Protein AF-A0A9D7KTH5-F1 (afdb_monomer)

Structure (mmCIF, N/CA/C/O backbone):
data_AF-A0A9D7KTH5-F1
#
_entry.id   AF-A0A9D7KTH5-F1
#
loop_
_atom_site.group_PDB
_atom_site.id
_atom_site.type_symbol
_atom_site.label_atom_id
_atom_site.label_alt_id
_atom_site.label_comp_id
_atom_site.label_asym_id
_atom_site.label_entity_id
_atom_site.label_seq_id
_atom_site.pdbx_PDB_ins_code
_atom_site.Cartn_x
_atom_site.Cartn_y
_atom_site.Cartn_z
_atom_site.occupancy
_atom_site.B_iso_or_equiv
_atom_site.auth_seq_id
_atom_site.auth_comp_id
_atom_site.auth_asym_id
_atom_site.auth_atom_id
_atom_site.pdbx_PDB_model_num
ATOM 1 N N . MET A 1 1 ? -12.784 -7.053 -10.291 1.00 45.94 1 MET A N 1
ATOM 2 C CA . MET A 1 1 ? -12.127 -8.347 -10.595 1.00 45.94 1 MET A CA 1
ATOM 3 C C . MET A 1 1 ? -12.099 -8.618 -12.106 1.00 45.94 1 MET A C 1
ATOM 5 O O . MET A 1 1 ? -12.761 -9.526 -12.595 1.00 45.94 1 MET A O 1
ATOM 9 N N . LYS A 1 2 ? -11.327 -7.832 -12.873 1.00 39.25 2 LYS A N 1
ATOM 10 C CA . LYS A 1 2 ? -10.987 -8.169 -14.274 1.00 39.25 2 LYS A CA 1
ATOM 11 C C . LYS A 1 2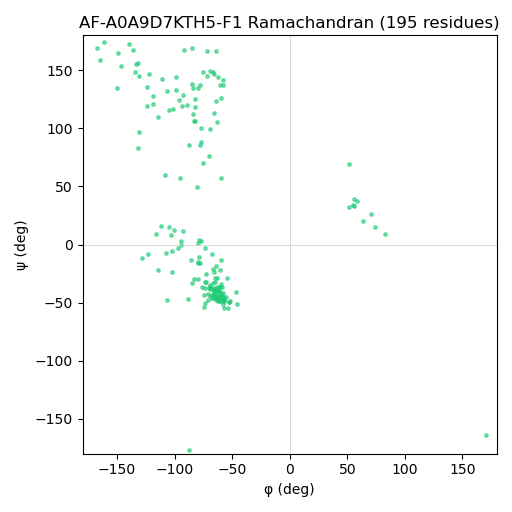 ? -9.879 -9.242 -14.356 1.00 39.25 2 LYS A C 1
ATOM 13 O O . LYS A 1 2 ? -9.726 -9.880 -15.386 1.00 39.25 2 LYS A O 1
ATOM 18 N N . HIS A 1 3 ? -9.173 -9.471 -13.247 1.00 54.66 3 HIS A N 1
ATOM 19 C CA . HIS A 1 3 ? -7.859 -10.123 -13.190 1.00 54.66 3 HIS A CA 1
ATOM 20 C C . HIS A 1 3 ? -7.888 -11.658 -13.186 1.00 54.66 3 HIS A C 1
ATOM 22 O O . HIS A 1 3 ? -6.979 -12.294 -13.700 1.00 54.66 3 HIS A O 1
ATOM 28 N N . ILE A 1 4 ? -8.941 -12.280 -12.647 1.00 53.81 4 ILE A N 1
ATOM 29 C CA . ILE A 1 4 ? -8.949 -13.739 -12.451 1.00 53.81 4 ILE A CA 1
ATOM 30 C C . ILE A 1 4 ? -9.191 -14.487 -13.777 1.00 53.81 4 ILE A C 1
ATOM 32 O O . ILE A 1 4 ? -8.581 -15.523 -14.031 1.00 53.81 4 ILE A O 1
ATOM 36 N N . LYS A 1 5 ? -10.041 -13.947 -14.666 1.00 52.69 5 LYS A N 1
ATOM 37 C CA . LYS A 1 5 ? -10.399 -14.611 -15.934 1.00 52.69 5 LYS A CA 1
ATOM 38 C C . LYS A 1 5 ? -9.241 -14.675 -16.938 1.00 52.69 5 LYS A C 1
ATOM 40 O O . LYS A 1 5 ? -9.123 -15.680 -17.629 1.00 52.69 5 LYS A O 1
ATOM 45 N N . SER A 1 6 ? -8.396 -13.643 -17.008 1.00 55.47 6 SER A N 1
ATOM 46 C CA . SER A 1 6 ? -7.225 -13.605 -17.901 1.00 55.47 6 SER A CA 1
ATOM 47 C C . SER A 1 6 ? -6.092 -14.528 -17.444 1.00 55.47 6 SER A C 1
ATOM 49 O O . SER A 1 6 ? -5.314 -15.002 -18.266 1.00 55.47 6 SER A O 1
ATOM 51 N N . CYS A 1 7 ? -6.011 -14.832 -16.147 1.00 55.50 7 CYS A N 1
ATOM 52 C CA . CYS A 1 7 ? -5.000 -15.741 -15.609 1.00 55.50 7 CYS A CA 1
ATOM 53 C C . CYS A 1 7 ? -5.290 -17.215 -15.956 1.00 55.50 7 CYS A C 1
ATOM 55 O O . CYS A 1 7 ? -4.362 -17.980 -16.222 1.00 55.50 7 CYS A O 1
ATOM 57 N N . PHE A 1 8 ? -6.567 -17.612 -16.054 1.00 55.75 8 PHE A N 1
ATOM 58 C CA . PHE A 1 8 ? -6.944 -18.986 -16.420 1.00 55.75 8 PHE A CA 1
ATOM 59 C C . PHE A 1 8 ? -6.505 -19.398 -17.820 1.00 55.75 8 PHE A C 1
ATOM 61 O O . PHE A 1 8 ? -6.100 -20.542 -18.016 1.00 55.75 8 PHE A O 1
ATOM 68 N N . SER A 1 9 ? -6.540 -18.480 -18.789 1.00 54.81 9 SER A N 1
ATOM 69 C CA . SER A 1 9 ? -6.154 -18.785 -20.171 1.00 54.81 9 SER A CA 1
ATOM 70 C C . SER A 1 9 ? -4.659 -19.081 -20.347 1.00 54.81 9 SER A C 1
ATOM 72 O O . SER A 1 9 ? -4.263 -19.500 -21.427 1.00 54.81 9 SER A O 1
ATOM 74 N N . MET A 1 10 ? -3.833 -18.884 -19.311 1.00 56.25 10 MET A N 1
ATOM 75 C CA . MET A 1 10 ? -2.385 -19.144 -19.340 1.00 56.25 10 MET A CA 1
ATOM 76 C C . MET A 1 10 ? -1.932 -20.253 -18.382 1.00 56.25 10 MET A C 1
ATOM 78 O O . MET A 1 10 ? -0.736 -20.437 -18.185 1.00 56.25 10 MET A O 1
ATOM 82 N N . GLY A 1 11 ? -2.860 -20.991 -17.762 1.00 54.53 11 GLY A N 1
ATOM 83 C CA . GLY A 1 11 ? -2.503 -22.059 -16.818 1.00 54.53 11 GLY A CA 1
ATOM 84 C C . GLY A 1 11 ? -1.999 -21.557 -15.459 1.00 54.53 11 GLY A C 1
ATOM 85 O O . GLY A 1 11 ? -1.434 -22.328 -14.685 1.00 54.53 11 GLY A O 1
ATOM 86 N N . LEU A 1 12 ? -2.218 -20.277 -15.135 1.00 57.91 12 LEU A N 1
ATOM 87 C CA . LEU A 1 12 ? -1.978 -19.750 -13.795 1.00 57.91 12 LEU A CA 1
ATOM 88 C C . LEU A 1 12 ? -3.132 -20.198 -12.889 1.00 57.91 12 LEU A C 1
ATOM 90 O O . LEU A 1 12 ? -4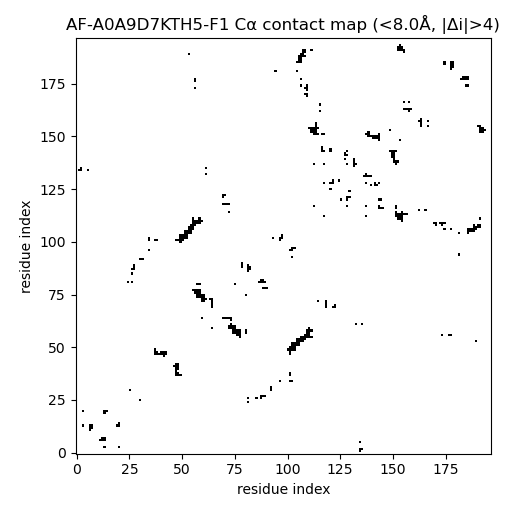.226 -19.632 -12.920 1.00 57.91 12 LEU A O 1
ATOM 94 N N . GLU A 1 13 ? -2.901 -21.244 -12.095 1.00 55.47 13 GLU A N 1
ATOM 95 C CA . GLU A 1 13 ? -3.876 -21.776 -11.136 1.00 55.47 13 GLU A CA 1
ATOM 96 C C . GLU A 1 13 ? -4.103 -20.816 -9.954 1.00 55.47 13 GLU A C 1
ATOM 98 O O . GLU A 1 13 ? -3.644 -21.049 -8.836 1.00 55.47 13 GLU A O 1
ATOM 103 N N . LEU A 1 14 ? -4.859 -19.741 -10.180 1.00 52.25 14 LEU A N 1
ATOM 104 C CA . LEU A 1 14 ? -5.352 -18.872 -9.105 1.00 52.25 14 LEU A CA 1
ATOM 105 C C . LEU A 1 14 ? -6.350 -19.596 -8.178 1.00 52.25 14 LEU A C 1
ATOM 107 O O . LEU A 1 14 ? -6.493 -19.226 -7.018 1.00 52.25 14 LEU A O 1
ATOM 111 N N . ILE A 1 15 ? -7.022 -20.653 -8.660 1.00 47.06 15 ILE A N 1
ATOM 112 C CA . ILE A 1 15 ? -8.047 -21.400 -7.895 1.00 47.06 15 ILE A CA 1
ATOM 113 C C . ILE A 1 15 ? -7.456 -22.106 -6.673 1.00 47.06 15 ILE A C 1
ATOM 115 O O . ILE A 1 15 ? -8.139 -22.247 -5.662 1.00 47.06 15 ILE A O 1
ATOM 119 N N . ASN A 1 16 ? -6.181 -22.497 -6.721 1.00 52.16 16 ASN A N 1
ATOM 120 C CA . ASN A 1 16 ? -5.545 -23.205 -5.610 1.00 52.16 16 ASN A CA 1
ATOM 121 C C . ASN A 1 16 ? -5.094 -22.268 -4.472 1.00 52.16 16 ASN A C 1
ATOM 123 O O . ASN A 1 16 ? -4.541 -22.738 -3.477 1.00 52.16 16 ASN A O 1
ATOM 127 N N . ARG A 1 17 ? -5.333 -20.952 -4.583 1.00 61.22 17 ARG A N 1
ATOM 128 C CA . ARG A 1 17 ? -4.988 -19.952 -3.564 1.00 61.22 17 ARG A CA 1
ATOM 129 C C . ARG A 1 17 ? -6.173 -19.038 -3.284 1.00 61.22 17 ARG A C 1
ATOM 131 O O . ARG A 1 17 ? -6.269 -17.930 -3.794 1.00 61.22 17 ARG A O 1
ATOM 138 N N . PHE A 1 18 ? -7.068 -19.516 -2.423 1.00 65.12 18 PHE A N 1
ATOM 139 C CA . PHE A 1 18 ? -8.274 -18.800 -1.996 1.00 65.12 18 PHE A CA 1
ATOM 140 C C . PHE A 1 18 ? -8.011 -17.332 -1.614 1.00 65.12 18 PHE A C 1
ATOM 142 O O . PHE A 1 18 ? -8.768 -16.452 -2.012 1.00 65.12 18 PHE A O 1
ATOM 149 N N . TYR A 1 19 ? -6.912 -17.048 -0.910 1.00 64.50 19 TYR A N 1
ATOM 150 C CA . TYR A 1 19 ? -6.564 -15.688 -0.488 1.00 64.50 19 TYR A CA 1
ATOM 151 C C . TYR A 1 19 ? -6.282 -14.735 -1.655 1.00 64.50 19 TYR A C 1
ATOM 153 O O . TYR A 1 19 ? -6.762 -13.607 -1.626 1.00 64.50 19 TYR A O 1
ATOM 161 N N . ASP A 1 20 ? -5.622 -15.200 -2.716 1.00 67.25 20 ASP A N 1
ATOM 162 C CA . ASP A 1 20 ? -5.311 -14.377 -3.896 1.00 67.25 20 ASP A CA 1
ATOM 163 C C . ASP A 1 20 ? -6.595 -13.976 -4.652 1.00 67.25 20 ASP A C 1
ATOM 165 O O . ASP A 1 20 ? -6.627 -12.985 -5.376 1.00 67.25 20 ASP A O 1
ATOM 169 N N . THR A 1 21 ? -7.694 -14.720 -4.462 1.00 67.12 21 THR A N 1
ATOM 170 C CA . THR A 1 21 ? -9.011 -14.370 -5.027 1.00 67.12 21 THR A CA 1
ATOM 171 C C . THR A 1 21 ? -9.755 -13.296 -4.230 1.00 67.12 21 THR A C 1
ATOM 173 O O . THR A 1 21 ? -10.714 -12.712 -4.740 1.00 67.12 21 THR A O 1
ATOM 176 N N . LEU A 1 22 ? -9.317 -13.034 -2.996 1.00 71.38 22 LEU A N 1
ATOM 177 C CA . LEU A 1 22 ? -9.895 -12.046 -2.086 1.00 71.38 22 LEU A CA 1
ATOM 178 C C . LEU A 1 22 ? -9.006 -10.809 -1.908 1.00 71.38 22 LEU A C 1
ATOM 180 O O . LEU A 1 22 ? -9.453 -9.839 -1.293 1.00 71.38 22 LEU A O 1
ATOM 184 N N . ASP A 1 23 ? -7.783 -10.831 -2.447 1.00 76.44 23 ASP A N 1
ATOM 185 C CA . ASP A 1 23 ? -6.822 -9.738 -2.323 1.00 76.44 23 ASP A CA 1
ATOM 186 C C . ASP A 1 23 ? -7.354 -8.462 -2.992 1.00 76.44 23 ASP A C 1
ATOM 188 O O . ASP A 1 23 ? -7.480 -8.353 -4.217 1.00 76.44 23 ASP A O 1
ATOM 192 N N . SER A 1 24 ? -7.774 -7.516 -2.156 1.00 82.88 24 SER A N 1
ATOM 193 C CA . SER A 1 24 ? -8.381 -6.254 -2.560 1.00 82.88 24 SER A CA 1
ATOM 194 C C . SER A 1 24 ? -8.386 -5.265 -1.396 1.00 82.88 24 SER A C 1
ATOM 196 O O . SER A 1 24 ? -8.312 -5.655 -0.232 1.00 82.88 24 SER A O 1
ATOM 198 N N . LEU A 1 25 ? -8.499 -3.973 -1.716 1.00 89.75 25 LEU A N 1
ATOM 199 C CA . LEU A 1 25 ? -8.781 -2.948 -0.711 1.00 89.75 25 LEU A CA 1
ATOM 200 C C . LEU A 1 25 ? -10.190 -3.138 -0.147 1.00 89.75 25 LEU A C 1
ATOM 202 O O . LEU A 1 25 ? -11.106 -3.524 -0.878 1.00 89.75 25 LEU A O 1
ATOM 206 N N . GLU A 1 26 ? -10.379 -2.791 1.117 1.00 92.31 26 GLU A N 1
ATOM 207 C CA . GLU A 1 26 ? -11.698 -2.697 1.722 1.00 92.31 26 GLU A CA 1
ATOM 208 C C . GLU A 1 26 ? -12.552 -1.631 1.025 1.00 92.31 26 GLU A C 1
ATOM 210 O O . GLU A 1 26 ? -12.060 -0.582 0.598 1.00 92.31 26 GLU A O 1
ATOM 215 N N . LYS A 1 27 ? -13.854 -1.897 0.912 1.00 94.56 27 LYS A N 1
ATOM 216 C CA . LYS A 1 27 ? -14.836 -0.906 0.468 1.00 94.56 27 LYS A CA 1
ATOM 217 C C . LYS A 1 27 ? -15.421 -0.170 1.658 1.00 94.56 27 LYS A C 1
ATOM 219 O O . LYS A 1 27 ? -15.342 -0.629 2.801 1.00 94.56 27 LYS A O 1
ATOM 224 N N . LYS A 1 28 ? -16.130 0.921 1.374 1.00 96.06 28 LYS A N 1
ATOM 225 C CA . LYS A 1 28 ? -16.904 1.680 2.359 1.00 96.06 28 LYS A CA 1
ATOM 226 C C . LYS A 1 28 ? -17.741 0.775 3.272 1.00 96.06 28 LYS A C 1
ATOM 228 O O . LYS A 1 28 ? -17.637 0.866 4.492 1.00 96.06 28 LYS A O 1
ATOM 233 N N . VAL A 1 29 ? -18.521 -0.132 2.680 1.00 96.62 29 VAL A N 1
ATOM 234 C CA . VAL A 1 29 ? -19.419 -1.031 3.423 1.00 96.62 29 VAL A CA 1
ATOM 235 C C . VAL A 1 29 ? -18.670 -2.012 4.330 1.00 96.62 29 VAL A C 1
ATOM 237 O O . VAL A 1 29 ? -19.181 -2.374 5.389 1.00 96.62 29 VAL A O 1
ATOM 240 N N . ASP A 1 30 ? -17.468 -2.442 3.945 1.00 95.25 30 ASP A N 1
ATOM 241 C CA . ASP A 1 30 ? -16.665 -3.369 4.744 1.00 95.25 30 ASP A CA 1
ATOM 242 C C . ASP A 1 30 ? -16.168 -2.666 6.013 1.00 95.25 30 ASP A C 1
ATOM 244 O O . ASP A 1 30 ? -16.304 -3.196 7.119 1.00 95.25 30 ASP A O 1
ATOM 248 N N . LEU A 1 31 ? -15.678 -1.431 5.859 1.00 96.38 31 LEU A N 1
ATOM 249 C CA . LEU A 1 31 ? -15.206 -0.607 6.968 1.00 96.38 31 LEU A CA 1
ATOM 250 C C . LEU A 1 31 ? -16.351 -0.200 7.912 1.00 96.38 31 LEU A C 1
ATOM 252 O O . LEU A 1 31 ? -16.213 -0.318 9.129 1.00 96.38 31 LEU A O 1
ATOM 256 N N . GLU A 1 32 ? -17.503 0.213 7.372 1.00 97.56 32 GLU A N 1
ATOM 257 C CA . GLU A 1 32 ? -18.702 0.537 8.163 1.00 97.56 32 GLU A CA 1
ATOM 258 C C . GLU A 1 32 ? -19.181 -0.663 8.988 1.00 97.56 32 GLU A C 1
ATOM 260 O O . GLU A 1 32 ? -19.457 -0.529 10.183 1.00 97.56 32 GLU A O 1
ATOM 265 N N . ARG A 1 33 ? -19.225 -1.856 8.382 1.00 97.69 33 ARG A N 1
ATOM 266 C CA . ARG A 1 33 ? -19.627 -3.091 9.070 1.00 97.69 33 ARG A CA 1
ATOM 267 C C . ARG A 1 33 ? -18.647 -3.491 10.161 1.00 97.69 33 ARG A C 1
ATOM 269 O O . ARG A 1 33 ? -19.084 -3.903 11.234 1.00 97.69 33 ARG A O 1
ATOM 276 N N . LEU A 1 34 ? -17.341 -3.363 9.922 1.00 96.94 34 LEU A N 1
ATOM 277 C CA . LEU A 1 34 ? -16.342 -3.618 10.960 1.00 96.94 34 LEU A CA 1
ATOM 278 C C . LEU A 1 34 ? -16.566 -2.692 12.163 1.00 96.94 34 LEU A C 1
ATOM 280 O O . LEU A 1 34 ? -16.633 -3.162 13.298 1.00 96.94 34 LEU A O 1
ATOM 284 N N . VAL A 1 35 ? -16.742 -1.391 11.916 1.00 97.06 35 VAL A N 1
ATOM 285 C CA . VAL A 1 35 ? -17.016 -0.400 12.967 1.00 97.06 35 VAL A CA 1
ATOM 286 C C . VAL A 1 35 ? -18.305 -0.738 13.725 1.00 97.06 35 VAL A C 1
ATOM 288 O O . VAL A 1 35 ? -18.311 -0.734 14.956 1.00 97.06 35 VAL A O 1
ATOM 291 N N . GLU A 1 36 ? -19.381 -1.095 13.022 1.00 97.50 36 GLU A N 1
ATOM 292 C CA . GLU A 1 36 ? -20.658 -1.499 13.621 1.00 97.50 36 GLU A CA 1
ATOM 293 C C . GLU A 1 36 ? -20.513 -2.737 14.520 1.00 97.50 36 GLU A C 1
ATOM 295 O O . GLU A 1 36 ? -21.017 -2.754 15.649 1.00 97.50 36 GLU A O 1
ATOM 300 N N . VAL A 1 37 ? -19.798 -3.764 14.051 1.00 97.50 37 VAL A N 1
ATOM 301 C CA . VAL A 1 37 ? -19.520 -4.978 14.829 1.00 97.50 37 VAL A CA 1
ATOM 302 C C . VAL A 1 37 ? -18.757 -4.634 16.105 1.00 97.50 37 VAL A C 1
ATOM 304 O O . VAL A 1 37 ? -19.143 -5.096 17.179 1.00 97.50 37 VAL A O 1
ATOM 307 N N . LEU A 1 38 ? -17.723 -3.794 16.028 1.00 97.06 38 LEU A N 1
ATOM 308 C CA . LEU A 1 38 ? -16.952 -3.391 17.207 1.00 97.06 38 LEU A CA 1
ATOM 309 C C . LEU A 1 38 ? -17.829 -2.618 18.204 1.00 97.06 38 LEU A C 1
ATOM 311 O O . LEU A 1 38 ? -17.840 -2.943 19.390 1.00 97.06 38 LEU A O 1
ATOM 315 N N . ILE A 1 39 ? -18.640 -1.665 17.733 1.00 96.19 39 ILE A N 1
ATOM 316 C CA . ILE A 1 39 ? -19.557 -0.887 18.585 1.00 96.19 39 ILE A CA 1
ATOM 317 C C . ILE A 1 39 ? -20.581 -1.781 19.298 1.00 96.19 39 ILE A C 1
ATOM 319 O O . ILE A 1 39 ? -20.946 -1.494 20.441 1.00 96.19 39 ILE A O 1
ATOM 323 N N . ARG A 1 40 ? -21.064 -2.844 18.643 1.00 96.94 40 ARG A N 1
ATOM 324 C CA . ARG A 1 40 ? -22.037 -3.786 19.221 1.00 96.94 40 ARG A CA 1
ATOM 325 C C . ARG A 1 40 ? -21.428 -4.692 20.288 1.00 96.94 40 ARG A C 1
ATOM 327 O O . ARG A 1 40 ? -22.118 -5.050 21.237 1.00 96.94 40 ARG A O 1
ATOM 334 N N . ASN A 1 41 ? -20.152 -5.039 20.159 1.00 95.69 41 ASN A N 1
ATOM 335 C CA . ASN A 1 41 ? -19.482 -6.012 21.021 1.00 95.69 41 ASN A CA 1
ATOM 336 C C . ASN A 1 41 ? -18.728 -5.336 22.172 1.00 95.69 41 ASN A C 1
ATOM 338 O O . ASN A 1 41 ? -17.520 -5.506 22.334 1.00 95.69 41 ASN A O 1
ATOM 342 N N . LYS A 1 42 ? -19.450 -4.551 22.975 1.00 95.00 42 LYS A N 1
ATOM 343 C CA . LYS A 1 42 ? -18.877 -3.875 24.144 1.00 95.00 42 LYS A CA 1
ATOM 344 C C . LYS A 1 42 ? -18.505 -4.875 25.236 1.00 95.00 42 LYS A C 1
ATOM 346 O O . LYS A 1 42 ? -19.173 -5.889 25.420 1.00 95.00 42 LYS A O 1
ATOM 351 N N . SER A 1 43 ? -17.476 -4.546 26.011 1.00 93.81 43 SER A N 1
ATOM 352 C CA . SER A 1 43 ? -17.160 -5.266 27.244 1.00 93.81 43 SER A CA 1
ATOM 353 C C . SER A 1 43 ? -18.292 -5.120 28.271 1.00 93.81 43 SER A C 1
ATOM 355 O O . SER A 1 43 ? -19.123 -4.212 28.182 1.00 93.81 43 SER A O 1
ATOM 357 N N . ASN A 1 44 ? -18.274 -5.937 29.329 1.00 94.44 44 ASN A N 1
ATOM 358 C CA . ASN A 1 44 ? -19.207 -5.803 30.461 1.00 94.44 44 ASN A CA 1
ATOM 359 C C . ASN A 1 44 ? -19.113 -4.438 31.176 1.00 94.44 44 ASN A C 1
ATOM 361 O O . ASN A 1 44 ? -19.985 -4.101 31.971 1.00 94.44 44 ASN A O 1
ATOM 365 N N . ARG A 1 45 ? -18.059 -3.653 30.910 1.00 93.69 45 ARG A N 1
ATOM 366 C CA . ARG A 1 45 ? -17.868 -2.286 31.419 1.00 93.69 45 ARG A CA 1
ATOM 367 C C . ARG A 1 45 ? 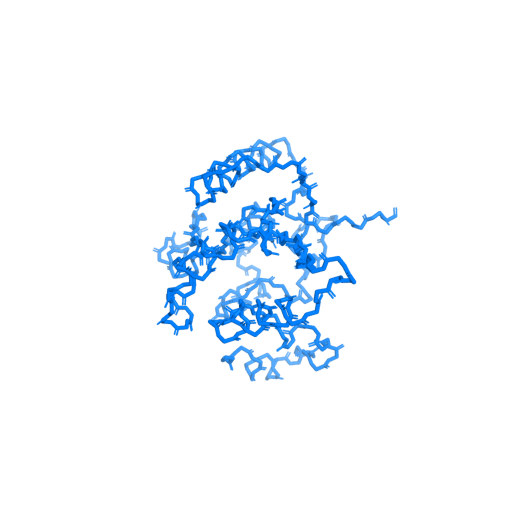-18.358 -1.208 30.442 1.00 93.69 45 ARG A C 1
ATOM 369 O O . ARG A 1 45 ? -18.206 -0.026 30.720 1.00 93.69 45 ARG A O 1
ATOM 376 N N . GLY A 1 46 ? -18.933 -1.603 29.304 1.00 92.88 46 GLY A N 1
ATOM 377 C CA . GLY A 1 46 ? -19.428 -0.699 28.264 1.00 92.88 46 GLY A CA 1
ATOM 378 C C . GLY A 1 46 ? -18.356 -0.191 27.292 1.00 92.88 46 GLY A C 1
ATOM 379 O O . GLY A 1 46 ? -18.646 0.696 26.490 1.00 92.88 46 GLY A O 1
ATOM 380 N N . GLU A 1 47 ? -17.139 -0.736 27.338 1.00 94.06 47 GLU A N 1
ATOM 381 C CA . GLU A 1 47 ? -16.015 -0.296 26.502 1.00 94.06 47 GLU A CA 1
ATOM 382 C C . GLU A 1 47 ? -16.057 -0.967 25.125 1.00 94.06 47 GLU A C 1
ATOM 384 O O . GLU A 1 47 ? -16.263 -2.176 25.026 1.00 94.06 47 GLU A O 1
ATOM 389 N N . VAL A 1 48 ? -15.841 -0.192 24.061 1.00 96.19 48 VAL A N 1
ATOM 390 C CA . VAL A 1 48 ? -15.750 -0.707 22.686 1.00 96.19 48 VAL A CA 1
ATOM 391 C C . VAL A 1 48 ? -14.349 -1.296 22.452 1.00 96.19 48 VAL A C 1
ATOM 393 O O . VAL A 1 48 ? -13.367 -0.648 22.828 1.00 96.19 48 VAL A O 1
ATOM 396 N N . PRO A 1 49 ? -14.213 -2.489 21.839 1.00 95.31 49 PRO A N 1
ATOM 397 C CA . PRO A 1 49 ? -12.910 -3.039 21.486 1.00 95.31 49 PRO A CA 1
ATOM 398 C C . PRO A 1 49 ? -12.166 -2.127 20.506 1.00 95.31 49 PRO A C 1
ATOM 400 O O . PRO A 1 49 ? -12.745 -1.646 19.533 1.00 95.31 49 PRO A O 1
ATOM 403 N N . ILE A 1 50 ? -10.868 -1.931 20.745 1.00 96.12 50 ILE A N 1
ATOM 404 C CA . ILE A 1 50 ? -9.996 -1.161 19.852 1.00 96.12 50 ILE A CA 1
ATOM 405 C C . ILE A 1 50 ? -9.312 -2.124 18.887 1.00 96.12 50 ILE A C 1
ATOM 407 O O . ILE A 1 50 ? -8.543 -2.990 19.310 1.00 96.12 50 ILE A O 1
ATOM 411 N N . PHE A 1 51 ? -9.544 -1.951 17.593 1.00 96.50 51 PHE A N 1
ATOM 412 C CA . PHE A 1 51 ? -8.943 -2.776 16.555 1.00 96.50 51 PHE A CA 1
ATOM 413 C C . PHE A 1 51 ? -7.693 -2.097 15.987 1.00 96.50 51 PHE A C 1
ATOM 415 O O . PHE A 1 51 ? -7.742 -0.953 15.537 1.00 96.50 51 PHE A O 1
ATOM 422 N N . THR A 1 52 ? -6.552 -2.789 16.021 1.00 96.06 52 THR A N 1
ATOM 423 C CA . THR A 1 52 ? -5.300 -2.262 15.458 1.00 96.06 52 THR A CA 1
ATOM 424 C C . THR A 1 52 ? -5.188 -2.643 13.987 1.00 96.06 52 THR A C 1
ATOM 426 O O . THR A 1 52 ? -5.165 -3.826 13.661 1.00 96.06 52 THR A O 1
ATOM 429 N N . CYS A 1 53 ? -5.095 -1.647 13.109 1.00 95.06 53 CYS A N 1
ATOM 430 C CA . CYS A 1 53 ? -5.023 -1.843 11.663 1.00 95.06 53 CYS A CA 1
ATOM 431 C C . CYS A 1 53 ? -3.589 -1.600 11.185 1.00 95.06 53 CYS A C 1
ATOM 433 O O . CYS A 1 53 ? -3.085 -0.487 11.304 1.00 95.06 53 CYS A O 1
ATOM 435 N N . ASN A 1 54 ? -2.922 -2.626 10.658 1.00 95.06 54 ASN A N 1
ATOM 436 C CA . ASN A 1 54 ? -1.590 -2.496 10.066 1.00 95.06 54 ASN A CA 1
ATOM 437 C C . ASN A 1 54 ? -1.735 -2.000 8.624 1.00 95.06 54 ASN A C 1
ATOM 439 O O . ASN A 1 54 ? -2.164 -2.745 7.749 1.00 95.06 54 ASN A O 1
ATOM 443 N N . MET A 1 55 ? -1.404 -0.732 8.394 1.00 95.25 55 MET A N 1
ATOM 444 C CA . MET A 1 55 ? -1.754 -0.021 7.170 1.00 95.25 55 MET A CA 1
ATOM 445 C C . MET A 1 55 ? -0.596 0.028 6.174 1.00 95.25 55 MET A C 1
ATOM 447 O O . MET A 1 55 ? 0.527 0.406 6.529 1.00 95.25 55 MET A O 1
ATOM 451 N N . VAL A 1 56 ? -0.904 -0.277 4.915 1.00 95.06 56 VAL A N 1
ATOM 452 C CA . VAL A 1 56 ? -0.043 -0.012 3.756 1.00 95.06 56 VAL A CA 1
ATOM 453 C C . VAL A 1 56 ? -0.440 1.345 3.171 1.00 95.06 56 VAL A C 1
ATOM 455 O O . VAL A 1 56 ? -1.625 1.603 2.969 1.00 95.06 56 VAL A O 1
ATOM 458 N N . MET A 1 57 ? 0.520 2.246 2.954 1.00 96.56 57 MET A N 1
ATOM 459 C CA . MET A 1 57 ? 0.222 3.639 2.575 1.00 96.56 57 MET A CA 1
ATOM 460 C C . MET A 1 57 ? -0.136 3.831 1.103 1.00 96.56 57 MET A C 1
ATOM 462 O O . MET A 1 57 ? -0.646 4.891 0.741 1.00 96.56 57 MET A O 1
ATOM 466 N N . GLY A 1 58 ? 0.066 2.817 0.267 1.00 94.06 58 GLY A N 1
ATOM 467 C CA . GLY A 1 58 ? -0.460 2.786 -1.084 1.00 94.06 58 GLY A CA 1
ATOM 468 C C . GLY A 1 58 ? 0.085 1.644 -1.928 1.00 94.06 58 GLY A C 1
ATOM 469 O O . GLY A 1 58 ? 0.624 0.659 -1.427 1.00 94.06 58 GLY A O 1
ATOM 470 N N . ASN A 1 59 ? -0.106 1.783 -3.233 1.00 93.50 59 ASN A N 1
ATOM 471 C CA . ASN A 1 59 ? 0.186 0.768 -4.235 1.00 93.50 59 ASN A CA 1
ATOM 472 C C . ASN A 1 59 ? 0.891 1.388 -5.452 1.00 93.50 59 ASN A C 1
ATOM 474 O O . ASN A 1 59 ? 0.903 2.614 -5.605 1.00 93.50 59 ASN A O 1
ATOM 478 N N . PRO A 1 60 ? 1.458 0.567 -6.355 1.00 95.94 60 PRO A N 1
ATOM 479 C CA . PRO A 1 60 ? 1.990 1.059 -7.618 1.00 95.94 60 PRO A CA 1
ATOM 480 C C . PRO A 1 60 ? 0.924 1.782 -8.446 1.00 95.94 60 PRO A C 1
ATOM 482 O O . PRO A 1 60 ? -0.207 1.314 -8.596 1.00 95.94 60 PRO A O 1
ATOM 485 N N . ASN A 1 61 ? 1.302 2.907 -9.044 1.00 97.00 61 ASN A N 1
ATOM 486 C CA . ASN A 1 61 ? 0.514 3.554 -10.079 1.00 97.00 61 ASN A CA 1
ATOM 487 C C . ASN A 1 61 ? 0.893 2.969 -11.446 1.00 97.00 61 ASN A C 1
ATOM 489 O O . ASN A 1 61 ? 1.760 3.506 -12.134 1.00 97.00 61 ASN A O 1
ATOM 493 N N . TYR A 1 62 ? 0.254 1.855 -11.813 1.00 95.75 62 TYR A N 1
ATOM 494 C CA . TYR A 1 62 ? 0.541 1.116 -13.048 1.00 95.75 62 TYR A CA 1
ATOM 495 C C . TYR A 1 62 ? 0.516 2.017 -14.291 1.00 95.75 62 TYR A C 1
ATOM 497 O O . TYR A 1 62 ? 1.486 2.043 -15.036 1.00 95.75 62 TYR A O 1
ATOM 505 N N . GLU A 1 63 ? -0.521 2.839 -14.464 1.00 96.62 63 GLU A N 1
ATOM 506 C CA . GLU A 1 63 ? -0.644 3.735 -15.625 1.00 96.62 63 GLU A CA 1
ATOM 507 C C . GLU A 1 63 ? 0.538 4.710 -15.729 1.00 96.62 63 GLU A C 1
ATOM 509 O O . GLU A 1 63 ? 1.111 4.902 -16.798 1.00 96.62 63 GLU A O 1
ATOM 514 N N . ALA A 1 64 ? 0.949 5.316 -14.611 1.00 97.94 64 ALA A N 1
ATOM 515 C CA . ALA A 1 64 ? 2.071 6.253 -14.601 1.00 97.94 64 ALA A CA 1
ATOM 516 C C . ALA A 1 64 ? 3.417 5.558 -14.867 1.00 97.94 64 ALA A C 1
ATOM 518 O O . ALA A 1 64 ? 4.266 6.109 -15.567 1.00 97.94 64 ALA A O 1
ATOM 519 N N . ILE A 1 65 ? 3.601 4.343 -14.344 1.00 98.38 65 ILE A N 1
ATOM 520 C CA . ILE A 1 65 ? 4.798 3.530 -14.593 1.00 98.38 65 ILE A CA 1
ATOM 521 C C . ILE A 1 65 ? 4.886 3.138 -16.074 1.00 98.38 65 ILE A C 1
ATOM 523 O O . ILE A 1 65 ? 5.955 3.254 -16.675 1.00 98.38 65 ILE A O 1
ATOM 527 N N . GLU A 1 66 ? 3.771 2.713 -16.670 1.00 97.50 66 GLU A N 1
ATOM 528 C CA . GLU A 1 66 ? 3.692 2.350 -18.088 1.00 97.50 66 GLU A CA 1
ATOM 529 C C . GLU A 1 66 ? 3.955 3.560 -18.990 1.00 97.50 66 GLU A C 1
ATOM 531 O O . GLU A 1 66 ? 4.824 3.499 -19.858 1.00 97.50 66 GLU A O 1
ATOM 536 N N . ASN A 1 67 ? 3.304 4.697 -18.719 1.00 98.19 67 ASN A N 1
ATOM 537 C CA . ASN A 1 67 ? 3.502 5.952 -19.456 1.00 98.19 67 ASN A CA 1
ATOM 538 C C . ASN A 1 67 ? 4.940 6.484 -19.368 1.00 98.19 67 ASN A C 1
ATOM 540 O O . ASN A 1 67 ? 5.374 7.267 -20.214 1.00 98.19 67 ASN A O 1
ATOM 544 N N . ASN A 1 68 ? 5.692 6.073 -18.346 1.00 98.00 68 ASN A N 1
ATOM 545 C CA . ASN A 1 68 ? 7.105 6.397 -18.199 1.00 98.00 68 ASN A CA 1
ATOM 546 C C . ASN A 1 68 ? 8.045 5.331 -18.791 1.00 98.00 68 ASN A C 1
ATOM 548 O O . ASN A 1 68 ? 9.250 5.382 -18.553 1.00 98.00 68 ASN A O 1
ATOM 552 N N . ASN A 1 69 ? 7.528 4.371 -19.560 1.00 97.62 69 ASN A N 1
ATOM 553 C CA . ASN A 1 69 ? 8.295 3.263 -20.132 1.00 97.62 69 ASN A CA 1
ATOM 554 C C . ASN A 1 69 ? 9.064 2.456 -19.072 1.00 97.62 69 ASN A C 1
ATOM 556 O O . ASN A 1 69 ? 10.143 1.934 -19.347 1.00 97.62 69 ASN A O 1
ATOM 560 N N . PHE A 1 70 ? 8.503 2.324 -17.864 1.00 97.50 70 PHE A N 1
ATOM 561 C CA . PHE A 1 70 ? 9.068 1.531 -16.763 1.00 97.50 70 PHE A CA 1
ATOM 562 C C . PHE A 1 70 ? 10.424 2.022 -16.238 1.00 97.50 70 PHE A C 1
ATOM 564 O O . PHE A 1 70 ? 11.142 1.274 -15.576 1.00 97.50 70 PHE A O 1
ATOM 571 N N . GLU A 1 71 ? 10.772 3.281 -16.501 1.00 97.31 71 GLU A N 1
ATOM 572 C CA . GLU A 1 71 ? 12.035 3.871 -16.052 1.00 97.31 71 GLU A CA 1
ATOM 573 C C . GLU A 1 71 ? 11.999 4.310 -14.584 1.00 97.31 71 GLU A C 1
ATOM 575 O O . GLU A 1 71 ? 13.024 4.287 -13.900 1.00 97.31 71 GLU A O 1
ATOM 580 N N . LYS A 1 72 ? 10.825 4.698 -14.076 1.00 97.00 72 LYS A N 1
ATOM 581 C CA . LYS A 1 72 ? 10.637 5.139 -12.690 1.00 97.00 72 LYS A CA 1
ATOM 582 C C . LYS A 1 72 ? 9.409 4.505 -12.061 1.00 97.00 72 LYS A C 1
ATOM 584 O O . LYS A 1 72 ? 8.406 4.242 -12.721 1.00 97.00 72 LYS A O 1
ATOM 589 N N . PHE A 1 73 ? 9.501 4.292 -10.753 1.00 97.62 73 PHE A N 1
ATOM 590 C CA . PHE A 1 73 ? 8.367 3.889 -9.939 1.00 97.62 73 PHE A CA 1
ATOM 591 C C . PHE A 1 73 ? 7.471 5.096 -9.651 1.00 97.62 73 PHE A C 1
ATOM 593 O O . PHE A 1 73 ? 7.966 6.168 -9.301 1.00 97.62 73 PHE A O 1
ATOM 600 N N . PHE A 1 74 ? 6.159 4.899 -9.746 1.00 97.81 74 PHE A N 1
ATOM 601 C CA . PHE A 1 74 ? 5.163 5.889 -9.353 1.00 97.81 74 PHE A CA 1
ATOM 602 C C . PHE A 1 74 ? 4.222 5.275 -8.328 1.00 97.81 74 PHE A C 1
ATOM 604 O O . PHE A 1 74 ? 3.752 4.151 -8.492 1.00 97.81 74 PHE A O 1
ATOM 611 N N . HIS A 1 75 ? 3.940 6.042 -7.285 1.00 95.94 75 HIS A N 1
ATOM 612 C CA . HIS A 1 75 ? 3.099 5.646 -6.168 1.00 95.94 75 HIS A CA 1
ATOM 613 C C . HIS A 1 75 ? 1.677 6.200 -6.326 1.00 95.94 75 HIS A C 1
ATOM 615 O O . HIS A 1 75 ? 1.492 7.330 -6.784 1.00 95.94 75 HIS A O 1
ATOM 621 N N . ARG A 1 76 ? 0.675 5.426 -5.904 1.00 96.81 76 ARG A N 1
ATOM 622 C CA . ARG A 1 76 ? -0.696 5.885 -5.661 1.00 96.81 76 ARG A CA 1
ATOM 623 C C . ARG A 1 76 ? -1.022 5.655 -4.192 1.00 96.81 76 ARG A C 1
ATOM 625 O O . ARG A 1 76 ? -0.989 4.515 -3.732 1.00 96.81 76 ARG A O 1
ATOM 632 N N . ASN A 1 77 ? -1.361 6.722 -3.474 1.00 96.88 77 ASN A N 1
ATOM 633 C CA . ASN A 1 77 ? -1.624 6.619 -2.042 1.00 96.88 77 ASN A CA 1
ATOM 634 C C . ASN A 1 77 ? -2.947 5.909 -1.731 1.00 96.88 77 ASN A C 1
ATOM 636 O O . ASN A 1 77 ? -3.783 5.689 -2.610 1.00 96.88 77 ASN A O 1
ATOM 640 N N . LEU A 1 78 ? -3.119 5.534 -0.464 1.00 95.75 78 LEU A N 1
ATOM 641 C CA . LEU A 1 78 ? -4.264 4.781 0.042 1.00 95.75 78 LEU A CA 1
ATOM 642 C C . LEU A 1 78 ? -5.613 5.425 -0.320 1.00 95.75 78 LEU A C 1
ATOM 644 O O . LEU A 1 78 ? -6.483 4.751 -0.869 1.00 95.75 78 LEU A O 1
ATOM 648 N N . PHE A 1 79 ? -5.786 6.725 -0.070 1.00 95.00 79 PHE A N 1
ATOM 649 C CA . PHE A 1 79 ? -7.071 7.393 -0.300 1.00 95.00 79 PHE A CA 1
ATOM 650 C C . PHE A 1 79 ? -7.376 7.609 -1.783 1.00 95.00 79 PHE A C 1
ATOM 652 O O . PHE A 1 79 ? -8.509 7.385 -2.223 1.00 95.00 79 PHE A O 1
ATOM 659 N N . ASP A 1 80 ? -6.355 7.934 -2.575 1.00 95.94 80 ASP A N 1
ATOM 660 C CA . ASP A 1 80 ? -6.474 7.976 -4.033 1.00 95.94 80 ASP A CA 1
ATOM 661 C C . ASP A 1 80 ? -6.792 6.589 -4.604 1.00 95.94 80 ASP A C 1
ATOM 663 O O . ASP A 1 80 ? -7.446 6.478 -5.642 1.00 95.94 80 ASP A O 1
AT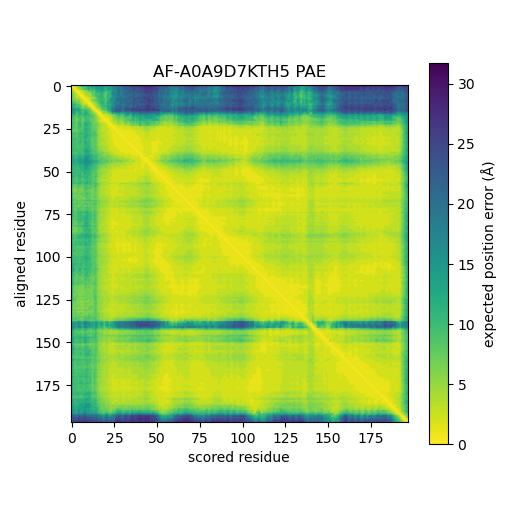OM 667 N N . SER A 1 81 ? -6.360 5.517 -3.931 1.00 94.38 81 SER A N 1
ATOM 668 C CA . SER A 1 81 ? -6.667 4.145 -4.332 1.00 94.38 81 SER A CA 1
ATOM 669 C C . SER A 1 81 ? -8.138 3.790 -4.098 1.00 94.38 81 SER A C 1
ATOM 671 O O . SER A 1 81 ? -8.746 3.226 -5.005 1.00 94.38 81 SER A O 1
ATOM 673 N N . TYR A 1 82 ? -8.756 4.163 -2.968 1.00 95.25 82 TYR A N 1
ATOM 674 C CA . TYR A 1 82 ? -10.208 3.960 -2.795 1.00 95.25 82 TYR A CA 1
ATOM 675 C C . TYR A 1 82 ? -11.015 4.699 -3.869 1.00 95.25 82 TYR A C 1
ATOM 677 O O . TYR A 1 82 ? -11.933 4.129 -4.465 1.00 95.25 82 TYR A O 1
ATOM 685 N N . THR A 1 83 ? -10.622 5.940 -4.178 1.00 95.12 83 THR A N 1
ATOM 686 C CA . THR A 1 83 ? -11.272 6.730 -5.234 1.00 95.12 83 THR A CA 1
ATOM 687 C C . THR A 1 83 ? -11.094 6.055 -6.593 1.00 95.12 83 THR A C 1
ATOM 689 O O . THR A 1 83 ? -12.052 5.894 -7.340 1.00 95.12 83 THR A O 1
ATOM 692 N N . TYR A 1 84 ? -9.886 5.597 -6.909 1.00 93.69 84 TYR A N 1
ATOM 693 C CA . TYR A 1 84 ? -9.593 4.970 -8.193 1.00 93.69 84 TYR A CA 1
ATOM 694 C C . TYR A 1 84 ? -10.310 3.627 -8.396 1.00 93.69 84 TYR A C 1
ATOM 696 O O . TYR A 1 84 ? -10.881 3.391 -9.459 1.00 93.69 84 TYR A O 1
ATOM 704 N N . TYR A 1 85 ? -10.295 2.740 -7.397 1.00 90.12 85 TYR A N 1
ATOM 705 C CA . TYR A 1 85 ? -10.840 1.387 -7.548 1.00 90.12 85 TYR A CA 1
ATOM 706 C C . TYR A 1 85 ? -12.349 1.304 -7.312 1.00 90.12 85 TYR A C 1
ATOM 708 O O . TYR A 1 85 ? -13.013 0.477 -7.943 1.00 90.12 85 TYR A O 1
ATOM 716 N N . TYR A 1 86 ? -12.890 2.132 -6.414 1.00 94.00 86 TYR A N 1
ATOM 717 C CA . TYR A 1 86 ? -14.285 2.041 -5.975 1.00 94.00 86 TYR A CA 1
ATOM 718 C C . TYR A 1 86 ? -15.089 3.324 -6.183 1.00 94.00 86 TYR A C 1
ATOM 720 O O . TYR A 1 86 ? -16.308 3.281 -6.045 1.00 94.00 86 TYR A O 1
ATOM 728 N N . ASN A 1 87 ? -14.448 4.435 -6.567 1.00 96.44 87 ASN A N 1
ATOM 729 C CA . ASN A 1 87 ? -15.069 5.762 -6.593 1.00 96.44 87 ASN A CA 1
ATOM 730 C C . ASN A 1 87 ? -15.648 6.148 -5.218 1.00 96.44 87 ASN A C 1
ATOM 732 O O . ASN A 1 87 ? -16.732 6.720 -5.114 1.00 96.44 87 ASN A O 1
ATOM 736 N N . GLU A 1 88 ? -14.921 5.793 -4.155 1.00 96.25 88 GLU A N 1
ATOM 737 C CA . GLU A 1 88 ? -15.310 6.027 -2.765 1.00 96.25 88 GLU A CA 1
ATOM 738 C C . GLU A 1 88 ? -14.256 6.860 -2.026 1.00 96.25 88 GLU A C 1
ATOM 740 O O . GLU A 1 88 ? -13.055 6.714 -2.251 1.00 96.25 88 GLU A O 1
ATOM 745 N N . ASP A 1 89 ? -14.716 7.691 -1.088 1.00 95.38 89 ASP A N 1
ATOM 746 C CA . ASP A 1 89 ? -13.866 8.412 -0.142 1.00 95.38 89 ASP A CA 1
ATOM 747 C C . ASP A 1 89 ? -14.135 7.926 1.286 1.00 95.38 89 ASP A C 1
ATOM 749 O O . ASP A 1 89 ? -15.191 8.192 1.866 1.00 95.38 89 ASP A O 1
ATOM 753 N N . LEU A 1 90 ? -13.168 7.207 1.857 1.00 95.88 90 LEU A N 1
ATOM 754 C CA . LEU A 1 90 ? -13.280 6.582 3.176 1.00 95.88 90 LEU A CA 1
ATOM 755 C C . LEU A 1 90 ? -12.702 7.448 4.307 1.00 95.88 90 LEU A C 1
ATOM 757 O O . LEU A 1 90 ? -12.771 7.033 5.465 1.00 95.88 90 LEU A O 1
ATOM 761 N N . ARG A 1 91 ? -12.166 8.648 4.016 1.00 95.69 91 ARG A N 1
ATOM 762 C CA . ARG A 1 91 ? -11.521 9.519 5.023 1.00 95.69 91 ARG A CA 1
ATOM 763 C C . ARG A 1 91 ? -12.419 9.772 6.228 1.00 95.69 91 ARG A C 1
ATOM 765 O O . ARG A 1 91 ? -12.020 9.512 7.354 1.00 95.69 91 ARG A O 1
ATOM 772 N N . HIS A 1 92 ? -13.670 10.154 5.980 1.00 95.88 92 HIS A N 1
ATOM 773 C CA . HIS A 1 92 ? -14.639 10.453 7.035 1.00 95.88 92 HIS A CA 1
ATOM 774 C C . HIS A 1 92 ? -14.924 9.269 7.981 1.00 95.88 92 HIS A C 1
ATOM 776 O O . HIS A 1 92 ? -15.146 9.480 9.172 1.00 95.88 92 HIS A O 1
ATOM 782 N N . ILE A 1 93 ? -14.910 8.028 7.479 1.00 96.62 93 ILE A N 1
ATOM 783 C CA . ILE A 1 93 ? -15.158 6.829 8.298 1.00 96.62 93 ILE A CA 1
ATOM 784 C C . ILE A 1 93 ? -13.940 6.530 9.158 1.00 96.62 93 ILE A C 1
ATOM 786 O O . ILE A 1 93 ? -14.081 6.243 10.347 1.00 96.62 93 ILE A O 1
ATOM 790 N N . TRP A 1 94 ? -12.747 6.630 8.571 1.00 97.06 94 TRP A N 1
ATOM 791 C CA . TRP A 1 94 ? -11.507 6.485 9.315 1.00 97.06 94 TRP A CA 1
ATOM 792 C C . TRP A 1 94 ? -11.365 7.553 10.399 1.00 97.06 94 TRP A C 1
ATOM 794 O O . TRP A 1 94 ? -11.109 7.201 11.549 1.00 97.06 94 TRP A O 1
ATOM 804 N N . ASP A 1 95 ? -11.589 8.826 10.066 1.00 96.06 95 ASP A N 1
ATOM 805 C CA . ASP A 1 95 ? -11.519 9.942 11.013 1.00 96.06 95 ASP A CA 1
ATOM 806 C C . ASP A 1 95 ? -12.472 9.713 12.189 1.00 96.06 95 ASP A C 1
ATOM 808 O O . ASP A 1 95 ? -12.057 9.769 13.349 1.00 96.06 95 ASP A O 1
ATOM 812 N N . TYR A 1 96 ? -13.727 9.345 11.901 1.00 96.56 96 TYR A N 1
ATOM 813 C CA . TYR A 1 96 ? -14.708 8.991 12.925 1.00 96.56 96 TYR A CA 1
ATOM 814 C C . TYR A 1 96 ? -14.231 7.824 13.799 1.00 96.56 96 TYR A C 1
ATOM 816 O O . TYR A 1 96 ? -14.254 7.905 15.030 1.00 96.56 96 TYR A O 1
ATOM 824 N N . ALA A 1 97 ? -13.793 6.724 13.185 1.00 97.12 97 ALA A N 1
ATOM 825 C CA . ALA A 1 97 ? -13.414 5.521 13.912 1.00 97.12 97 ALA A CA 1
ATOM 826 C C . ALA A 1 97 ? -12.159 5.731 14.775 1.00 97.12 97 ALA A C 1
ATOM 828 O O . ALA A 1 97 ? -12.064 5.164 15.866 1.00 97.12 97 ALA A O 1
ATOM 829 N N . ILE A 1 98 ? -11.225 6.569 14.326 1.00 96.81 98 ILE A N 1
ATOM 830 C CA . ILE A 1 98 ? -10.034 6.968 15.080 1.00 96.81 98 ILE A CA 1
ATOM 831 C C . ILE A 1 98 ? -10.420 7.888 16.243 1.00 96.81 98 ILE A C 1
ATOM 833 O O . ILE A 1 98 ? -10.010 7.635 17.379 1.00 96.81 98 ILE A O 1
ATOM 837 N N . GLU A 1 99 ? -11.245 8.913 16.002 1.00 96.06 99 GLU A N 1
ATOM 838 C CA . GLU A 1 99 ? -11.718 9.840 17.041 1.00 96.06 99 GLU A CA 1
ATOM 839 C C . GLU A 1 99 ? -12.459 9.090 18.159 1.00 96.06 99 GLU A C 1
ATOM 841 O O . GLU A 1 99 ? -12.236 9.332 19.349 1.00 96.06 99 GLU A O 1
ATOM 846 N N . LYS A 1 100 ? -13.297 8.112 17.788 1.00 95.69 100 LYS A N 1
ATOM 847 C CA . LYS A 1 100 ? -14.027 7.252 18.731 1.00 95.69 100 LYS A CA 1
ATOM 848 C C . LYS A 1 100 ? -13.185 6.126 19.334 1.00 95.69 100 LYS A C 1
ATOM 850 O O . LYS A 1 100 ? -13.718 5.347 20.120 1.00 95.69 100 LYS A O 1
ATOM 855 N N . LYS A 1 101 ? -11.884 6.059 19.027 1.00 95.88 101 LYS A N 1
ATOM 856 C CA . LYS A 1 101 ? -10.946 5.026 19.503 1.00 95.88 101 LYS A CA 1
ATOM 857 C C . LYS A 1 101 ? -11.401 3.599 19.173 1.00 95.88 101 LYS A C 1
ATOM 859 O O . LYS A 1 101 ? -11.142 2.680 19.938 1.00 95.88 101 LYS A O 1
ATOM 864 N N . ILE A 1 102 ? -12.072 3.419 18.043 1.00 97.50 102 ILE A N 1
ATOM 865 C CA . ILE A 1 102 ? -12.541 2.121 17.544 1.00 97.50 102 ILE A CA 1
ATOM 866 C C . ILE A 1 102 ? -11.445 1.476 16.703 1.00 97.50 102 ILE A C 1
ATOM 868 O O . ILE A 1 102 ? -11.109 0.312 16.901 1.00 97.50 102 ILE A O 1
ATOM 872 N N . LEU A 1 103 ? -10.853 2.252 15.793 1.00 97.44 103 LEU A N 1
ATOM 873 C CA . LEU A 1 103 ? -9.741 1.818 14.957 1.00 97.44 103 LEU A CA 1
ATOM 874 C C . LEU A 1 103 ? -8.465 2.550 15.355 1.00 97.44 103 LEU A C 1
ATOM 876 O O . LEU A 1 103 ? -8.470 3.737 15.684 1.00 97.44 103 LEU A O 1
ATOM 880 N N . LYS A 1 104 ? -7.353 1.824 15.311 1.00 97.12 104 LYS A N 1
ATOM 881 C CA . LYS A 1 104 ? -6.025 2.340 15.622 1.00 97.12 104 LYS A CA 1
ATOM 882 C C . LYS A 1 104 ? -5.047 1.944 14.517 1.00 97.12 104 LYS A C 1
ATOM 884 O O . LYS A 1 104 ? -4.502 0.840 14.565 1.00 97.12 104 LYS A O 1
ATOM 889 N N . PRO A 1 105 ? -4.786 2.832 13.547 1.00 96.88 105 PRO A N 1
ATOM 890 C CA . PRO A 1 105 ? -3.770 2.598 12.532 1.00 96.88 105 PRO A CA 1
ATOM 891 C C . PRO A 1 105 ? -2.386 2.374 13.157 1.00 96.88 105 PRO A C 1
ATOM 893 O O . PRO A 1 105 ? -2.011 3.034 14.130 1.00 96.88 105 PRO A O 1
ATOM 896 N N . GLN A 1 106 ? -1.614 1.457 12.588 1.00 97.06 106 GLN A N 1
ATOM 897 C CA . GLN A 1 106 ? -0.175 1.273 12.774 1.00 97.06 106 GLN A CA 1
ATOM 898 C C . GLN A 1 106 ? 0.479 1.134 11.402 1.00 97.06 106 GLN A C 1
ATOM 900 O O . GLN A 1 106 ? -0.180 0.789 10.422 1.00 97.06 106 GLN A O 1
ATOM 905 N N . PHE A 1 107 ? 1.767 1.443 11.317 1.00 96.44 107 PHE A N 1
ATOM 906 C CA . PHE A 1 107 ? 2.466 1.439 10.041 1.00 96.44 107 PHE A CA 1
ATOM 907 C C . PHE A 1 107 ? 2.908 0.015 9.681 1.00 96.44 107 PHE A C 1
ATOM 909 O O . PHE A 1 107 ? 3.585 -0.647 10.470 1.00 96.44 107 PHE A O 1
ATOM 916 N N . HIS A 1 108 ? 2.514 -0.451 8.496 1.00 95.31 108 HIS A N 1
ATOM 917 C CA . HIS A 1 108 ? 2.911 -1.753 7.958 1.00 95.31 108 HIS A CA 1
ATOM 918 C C . HIS A 1 108 ? 3.924 -1.612 6.828 1.00 95.31 108 HIS A C 1
ATOM 920 O O . HIS A 1 108 ? 4.937 -2.301 6.842 1.00 95.31 108 HIS A O 1
ATOM 926 N N . ALA A 1 109 ? 3.655 -0.721 5.869 1.00 95.88 109 ALA A N 1
ATOM 927 C CA . ALA A 1 109 ? 4.571 -0.396 4.783 1.00 95.88 109 ALA A CA 1
ATOM 928 C C . ALA A 1 109 ? 4.144 0.859 4.016 1.00 95.88 109 ALA A C 1
ATOM 930 O O . ALA A 1 109 ? 3.009 1.323 4.153 1.00 95.88 109 ALA A O 1
ATOM 931 N N . ARG A 1 110 ? 5.027 1.372 3.146 1.00 96.12 110 ARG A N 1
ATOM 932 C CA . ARG A 1 110 ? 4.586 2.284 2.079 1.00 96.12 110 ARG A CA 1
ATOM 933 C C . ARG A 1 110 ? 3.862 1.491 0.990 1.00 96.12 110 ARG A C 1
ATOM 935 O O . ARG A 1 110 ? 2.696 1.761 0.733 1.00 96.12 110 ARG A O 1
ATOM 942 N N . GLU A 1 111 ? 4.509 0.450 0.473 1.00 94.12 111 GLU A N 1
ATOM 943 C CA . GLU A 1 111 ? 3.937 -0.570 -0.406 1.00 94.12 111 GLU A CA 1
ATOM 944 C C . GLU A 1 111 ? 4.304 -1.962 0.102 1.00 94.12 111 GLU A C 1
ATOM 946 O O . GLU A 1 111 ? 5.426 -2.189 0.555 1.00 94.12 111 GLU A O 1
ATOM 951 N N . HIS A 1 112 ? 3.400 -2.927 -0.057 1.00 91.75 112 HIS A N 1
ATOM 952 C CA . HIS A 1 112 ? 3.694 -4.336 0.205 1.00 91.75 112 HIS A CA 1
ATOM 953 C C . HIS A 1 112 ? 4.448 -4.984 -0.982 1.00 91.75 112 HIS A C 1
ATOM 955 O O . HIS A 1 112 ? 4.059 -6.031 -1.500 1.00 91.75 112 HIS A O 1
ATOM 961 N N . LEU A 1 113 ? 5.514 -4.323 -1.455 1.00 92.88 113 LEU A N 1
ATOM 962 C CA . LEU A 1 113 ? 6.225 -4.647 -2.693 1.00 92.88 113 LEU A CA 1
ATOM 963 C C . LEU A 1 113 ? 7.716 -4.285 -2.620 1.00 92.88 113 LEU A C 1
ATOM 965 O O . LEU A 1 113 ? 8.079 -3.170 -2.251 1.00 92.88 113 LEU A O 1
ATOM 969 N N . ASN A 1 114 ? 8.586 -5.190 -3.071 1.00 94.44 114 ASN A N 1
ATOM 970 C CA . ASN A 1 114 ? 10.003 -4.923 -3.296 1.00 94.44 114 ASN A CA 1
ATOM 971 C C . ASN A 1 114 ? 10.163 -4.133 -4.599 1.00 94.44 114 ASN A C 1
ATOM 973 O O . ASN A 1 114 ? 10.318 -4.701 -5.683 1.00 94.44 114 ASN A O 1
ATOM 977 N N . ILE A 1 115 ? 10.094 -2.806 -4.485 1.00 95.75 115 ILE A N 1
ATOM 978 C CA . ILE A 1 115 ? 10.096 -1.886 -5.630 1.00 95.75 115 ILE A CA 1
ATOM 979 C C . ILE A 1 115 ? 11.346 -2.064 -6.489 1.00 95.75 115 ILE A C 1
ATOM 981 O O . ILE A 1 115 ? 11.243 -2.107 -7.713 1.00 95.75 115 ILE A O 1
ATOM 985 N N . SER A 1 116 ? 12.520 -2.180 -5.863 1.00 95.62 116 SER A N 1
ATOM 986 C CA . SER A 1 116 ? 13.793 -2.262 -6.584 1.00 95.62 116 SER A CA 1
ATOM 987 C C . SER A 1 116 ? 13.855 -3.506 -7.470 1.00 95.62 116 SER A C 1
ATOM 989 O O . SER A 1 116 ? 14.183 -3.410 -8.654 1.00 95.62 116 SER A O 1
ATOM 991 N N . LEU A 1 117 ? 13.511 -4.669 -6.910 1.00 94.94 117 LEU A N 1
ATOM 992 C CA . LEU A 1 117 ? 13.505 -5.930 -7.646 1.00 94.94 117 LEU A CA 1
ATOM 993 C C . LEU A 1 117 ? 12.406 -5.947 -8.720 1.00 94.94 117 LEU A C 1
ATOM 995 O O . LEU A 1 117 ? 12.666 -6.319 -9.862 1.00 94.94 117 LEU A O 1
ATOM 999 N N . TRP A 1 118 ? 11.202 -5.481 -8.384 1.00 95.94 118 TRP A N 1
ATOM 1000 C CA . TRP A 1 118 ? 10.072 -5.468 -9.311 1.00 95.94 118 TRP A CA 1
ATOM 1001 C C . TRP A 1 118 ? 10.294 -4.535 -10.507 1.00 95.94 118 TRP A C 1
ATOM 1003 O O . TRP A 1 118 ? 10.088 -4.943 -11.647 1.00 95.94 118 TRP A O 1
ATOM 1013 N N . MET A 1 119 ? 10.789 -3.313 -10.282 1.00 97.06 119 MET A N 1
ATOM 1014 C CA . MET A 1 119 ? 11.085 -2.364 -11.363 1.00 97.06 119 MET A CA 1
ATOM 1015 C C . MET A 1 119 ? 12.228 -2.844 -12.261 1.00 97.06 119 MET A C 1
ATOM 1017 O O . MET A 1 119 ? 12.154 -2.677 -13.479 1.00 97.06 119 MET A O 1
ATOM 1021 N N . LYS A 1 120 ? 13.262 -3.482 -11.692 1.00 96.12 120 LYS A N 1
ATOM 1022 C CA . LYS A 1 120 ? 14.331 -4.128 -12.472 1.00 96.12 120 LYS A CA 1
ATOM 1023 C C . LYS A 1 120 ? 13.754 -5.198 -13.401 1.00 96.12 120 LYS A C 1
ATOM 1025 O O . LYS A 1 120 ? 14.094 -5.231 -14.583 1.00 96.12 120 LYS A O 1
ATOM 1030 N N . ASP A 1 121 ? 12.881 -6.051 -12.879 1.00 95.69 121 ASP A N 1
ATOM 1031 C CA . ASP A 1 121 ? 12.296 -7.156 -13.638 1.00 95.69 121 ASP A CA 1
ATOM 1032 C C . ASP A 1 121 ? 11.309 -6.675 -14.705 1.00 95.69 121 ASP A C 1
ATOM 1034 O O . ASP A 1 121 ? 11.316 -7.190 -15.826 1.00 95.69 121 ASP A O 1
ATOM 1038 N N . LEU A 1 122 ? 10.526 -5.633 -14.400 1.00 96.06 122 LEU A N 1
ATOM 1039 C CA . LEU A 1 122 ? 9.721 -4.925 -15.391 1.00 96.06 122 LEU A CA 1
ATOM 1040 C C . LEU A 1 122 ? 10.606 -4.390 -16.510 1.00 96.06 122 LEU A C 1
ATOM 1042 O O . LEU A 1 122 ? 10.387 -4.733 -17.666 1.00 96.06 122 LEU A O 1
ATOM 1046 N N . LYS A 1 123 ? 11.642 -3.609 -16.192 1.00 96.94 123 LYS A N 1
ATOM 1047 C CA . LYS A 1 123 ? 12.532 -3.015 -17.198 1.00 96.94 123 LYS A CA 1
ATOM 1048 C C . LYS A 1 123 ? 13.219 -4.068 -18.076 1.00 96.94 123 LYS A C 1
ATOM 1050 O O . LYS A 1 123 ? 13.326 -3.873 -19.283 1.00 96.94 123 LYS A O 1
ATOM 1055 N N . ASN A 1 124 ? 13.591 -5.210 -17.500 1.00 96.12 124 ASN A N 1
ATOM 1056 C CA . ASN A 1 124 ? 14.163 -6.351 -18.224 1.00 96.12 124 ASN A CA 1
ATOM 1057 C C . ASN A 1 124 ? 13.130 -7.194 -18.991 1.00 96.12 124 ASN A C 1
ATOM 1059 O O . ASN A 1 124 ? 13.491 -8.200 -19.599 1.00 96.12 124 ASN A O 1
ATOM 1063 N N . ASN A 1 125 ? 11.860 -6.790 -18.980 1.00 94.56 125 ASN A N 1
ATOM 1064 C CA . ASN A 1 125 ? 10.771 -7.437 -19.697 1.00 94.56 125 ASN A CA 1
ATOM 1065 C C . ASN A 1 125 ? 10.570 -8.911 -19.306 1.00 94.56 125 ASN A C 1
ATOM 1067 O O . ASN A 1 125 ? 10.265 -9.744 -20.162 1.00 94.56 125 ASN A O 1
ATOM 1071 N N . LEU A 1 126 ? 10.736 -9.241 -18.018 1.00 92.88 126 LEU A N 1
ATOM 1072 C CA . LEU A 1 126 ? 10.442 -10.588 -17.529 1.00 92.88 126 LEU A CA 1
ATOM 1073 C C . LEU A 1 126 ? 8.968 -10.911 -17.788 1.00 92.88 126 LEU A C 1
ATOM 1075 O O . LEU A 1 126 ? 8.080 -10.152 -17.395 1.00 92.88 126 LEU A O 1
ATOM 1079 N N . HIS A 1 127 ? 8.727 -12.037 -18.463 1.00 89.25 127 HIS A N 1
ATOM 1080 C CA . HIS A 1 127 ? 7.419 -12.398 -19.009 1.00 89.25 127 HIS A CA 1
ATOM 1081 C C . HIS A 1 127 ? 6.306 -12.354 -17.953 1.00 89.25 127 HIS A C 1
ATOM 1083 O O . HIS A 1 127 ? 5.330 -11.623 -18.116 1.00 89.25 127 HIS A O 1
ATOM 1089 N N . ASP A 1 128 ? 6.479 -13.072 -16.843 1.00 86.62 128 ASP A N 1
ATOM 1090 C CA . ASP A 1 128 ? 5.443 -13.188 -15.811 1.00 86.62 128 ASP A CA 1
ATOM 1091 C C . ASP A 1 128 ? 5.231 -11.867 -15.065 1.00 86.62 128 ASP A C 1
ATOM 1093 O O . ASP A 1 128 ? 4.102 -11.507 -14.736 1.00 86.62 128 ASP A O 1
ATOM 1097 N N . THR A 1 129 ? 6.301 -11.095 -14.863 1.00 91.44 129 THR A N 1
ATOM 1098 C CA . THR A 1 129 ? 6.251 -9.767 -14.242 1.00 91.44 129 THR A CA 1
ATOM 1099 C C . THR A 1 129 ? 5.473 -8.781 -15.108 1.00 91.44 129 THR A C 1
ATOM 1101 O O . THR A 1 129 ? 4.613 -8.057 -14.610 1.00 91.44 129 THR A O 1
ATOM 1104 N N . ARG A 1 130 ? 5.740 -8.771 -16.418 1.00 92.00 130 ARG A N 1
ATOM 1105 C CA . ARG A 1 130 ? 5.018 -7.960 -17.407 1.00 92.00 130 ARG A CA 1
ATOM 1106 C C . ARG A 1 130 ? 3.563 -8.364 -17.518 1.00 92.00 130 ARG A C 1
ATOM 1108 O O . ARG A 1 130 ? 2.688 -7.504 -17.541 1.00 92.00 130 ARG A O 1
ATOM 1115 N N . PHE A 1 131 ? 3.301 -9.665 -17.554 1.00 87.88 131 PHE A N 1
ATOM 1116 C CA . PHE A 1 131 ? 1.946 -10.183 -17.583 1.00 87.88 131 PHE A CA 1
ATOM 1117 C C . PHE A 1 131 ? 1.158 -9.748 -16.341 1.00 87.88 131 PHE A C 1
ATOM 1119 O O . PHE A 1 131 ? 0.054 -9.217 -16.474 1.00 87.88 131 PHE A O 1
ATOM 1126 N N . ALA A 1 132 ? 1.737 -9.919 -15.150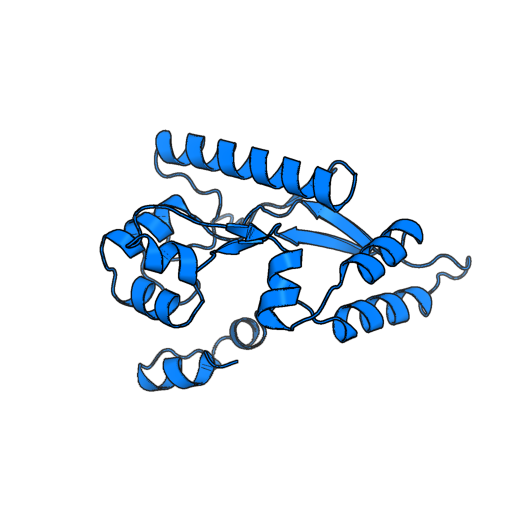 1.00 87.38 132 ALA A N 1
ATOM 1127 C CA . ALA A 1 132 ? 1.137 -9.485 -13.895 1.00 87.38 132 ALA A CA 1
ATOM 1128 C C . ALA A 1 132 ? 0.826 -7.981 -13.912 1.00 87.38 132 ALA A C 1
ATOM 1130 O O . ALA A 1 132 ? -0.310 -7.574 -13.659 1.00 87.38 132 ALA A O 1
ATOM 1131 N N . PHE A 1 133 ? 1.808 -7.172 -14.320 1.00 92.38 133 PHE A N 1
ATOM 1132 C CA . PHE A 1 133 ? 1.675 -5.724 -14.436 1.00 92.38 133 PHE A CA 1
ATOM 1133 C C . PHE A 1 133 ? 0.537 -5.306 -15.368 1.00 92.38 133 PHE A C 1
ATOM 1135 O O . PHE A 1 133 ? -0.291 -4.484 -14.985 1.00 92.38 133 PHE A O 1
ATOM 1142 N N . ASN A 1 134 ? 0.453 -5.899 -16.563 1.00 91.31 134 ASN A N 1
ATOM 1143 C CA . ASN A 1 134 ? -0.596 -5.590 -17.543 1.00 91.31 134 ASN A CA 1
ATOM 1144 C C . ASN A 1 134 ? -1.994 -5.973 -17.036 1.00 91.31 134 ASN A C 1
ATOM 1146 O O . ASN A 1 134 ? -3.009 -5.490 -17.535 1.00 91.31 134 ASN A O 1
ATOM 1150 N N . ASN A 1 135 ? -2.051 -6.843 -16.029 1.00 85.75 135 ASN A N 1
ATOM 1151 C CA . ASN A 1 135 ? -3.265 -7.191 -15.319 1.00 85.75 135 ASN A CA 1
ATOM 1152 C C . ASN A 1 135 ? -3.386 -6.463 -13.971 1.00 85.75 135 ASN A C 1
ATOM 1154 O O . ASN A 1 135 ? -4.260 -6.826 -13.200 1.00 85.75 135 ASN A O 1
ATOM 1158 N N . GLY A 1 136 ? -2.587 -5.440 -13.667 1.00 86.88 136 GLY A N 1
ATOM 1159 C CA . GLY A 1 136 ? -2.754 -4.596 -12.480 1.00 86.88 136 GLY A CA 1
ATOM 1160 C C . GLY A 1 136 ? -2.432 -5.269 -11.142 1.00 86.88 136 GLY A C 1
ATOM 1161 O O . GLY A 1 136 ? -2.987 -4.867 -10.120 1.00 86.88 136 GLY A O 1
ATOM 1162 N N . PHE A 1 137 ? -1.563 -6.282 -11.124 1.00 84.19 137 PHE A N 1
ATOM 1163 C CA . PHE A 1 137 ? -1.054 -6.888 -9.889 1.00 84.19 137 PHE A CA 1
ATOM 1164 C C . PHE A 1 137 ? 0.447 -7.216 -10.006 1.00 84.19 137 PHE A C 1
ATOM 1166 O O . PHE A 1 137 ? 1.045 -7.093 -11.073 1.00 84.19 137 PHE A O 1
ATOM 1173 N N . TYR A 1 138 ? 1.079 -7.637 -8.906 1.00 81.62 138 TYR A N 1
ATOM 1174 C CA . TYR A 1 138 ? 2.509 -7.995 -8.878 1.00 81.62 138 TYR A CA 1
ATOM 1175 C C . TYR A 1 138 ? 2.819 -9.379 -8.275 1.00 81.62 138 TYR A C 1
ATOM 1177 O O . TYR A 1 138 ? 3.936 -9.863 -8.429 1.00 81.62 138 TYR A O 1
ATOM 1185 N N . GLY A 1 139 ? 1.864 -10.046 -7.616 1.00 63.41 139 GLY A N 1
ATOM 1186 C CA . GLY A 1 139 ? 2.113 -11.236 -6.786 1.00 63.41 139 GLY A CA 1
ATOM 1187 C C . GLY A 1 139 ? 1.620 -12.580 -7.338 1.00 63.41 139 GLY A C 1
ATOM 1188 O O . GLY A 1 139 ? 0.833 -13.242 -6.674 1.00 63.41 139 GLY A O 1
ATOM 1189 N N . LEU A 1 140 ? 2.082 -13.027 -8.510 1.00 61.16 140 LEU A N 1
ATOM 1190 C CA . LEU A 1 140 ? 1.899 -14.431 -8.934 1.00 61.16 140 LEU A CA 1
ATOM 1191 C C . LEU A 1 140 ? 3.044 -15.327 -8.428 1.00 61.16 140 LEU A C 1
ATOM 1193 O O . LEU A 1 140 ? 3.938 -14.857 -7.725 1.00 61.16 140 LEU A O 1
ATOM 1197 N N . LYS A 1 141 ? 3.041 -16.623 -8.796 1.00 62.72 141 LYS A N 1
ATOM 1198 C CA . LYS A 1 141 ? 4.229 -17.511 -8.784 1.00 62.72 141 LYS A CA 1
ATOM 1199 C C . LYS A 1 141 ? 5.328 -16.953 -9.715 1.00 62.72 141 LYS A C 1
ATOM 1201 O O . LYS A 1 141 ? 5.731 -17.605 -10.670 1.00 62.72 141 LYS A O 1
ATOM 1206 N N . THR A 1 142 ? 5.775 -15.729 -9.481 1.00 65.06 142 THR A N 1
ATOM 1207 C CA . THR A 1 142 ? 6.732 -15.052 -10.339 1.00 65.06 142 THR A CA 1
ATOM 1208 C C . THR A 1 142 ? 8.119 -15.500 -9.936 1.00 65.06 142 THR A C 1
ATOM 1210 O O . THR A 1 142 ? 8.600 -15.161 -8.857 1.00 65.06 142 THR A O 1
ATOM 1213 N N . ILE A 1 143 ? 8.786 -16.243 -10.813 1.00 78.56 143 ILE A N 1
ATOM 1214 C CA . ILE A 1 143 ? 10.233 -16.389 -10.702 1.00 78.56 143 ILE A CA 1
ATOM 1215 C C . ILE A 1 143 ? 10.818 -15.002 -10.972 1.00 78.56 143 ILE A C 1
ATOM 1217 O O . ILE A 1 143 ? 10.673 -14.462 -12.068 1.00 78.56 143 ILE A O 1
ATOM 1221 N N . THR A 1 144 ? 11.420 -14.402 -9.950 1.00 89.44 144 THR A N 1
ATOM 1222 C CA . THR A 1 144 ? 12.057 -13.086 -10.074 1.00 89.44 144 THR A CA 1
ATOM 1223 C C . THR A 1 144 ? 13.485 -13.238 -10.600 1.00 89.44 144 THR A C 1
ATOM 1225 O O . THR A 1 144 ? 14.030 -14.344 -10.623 1.00 89.44 144 THR A O 1
ATOM 1228 N N . SER A 1 145 ? 14.138 -12.136 -10.986 1.00 91.75 145 SER A N 1
ATOM 1229 C CA . SER A 1 145 ? 15.574 -12.181 -11.317 1.00 91.75 145 SER A CA 1
ATOM 1230 C C . SER A 1 145 ? 16.496 -12.324 -10.096 1.00 91.75 145 SER A C 1
ATOM 1232 O O . SER A 1 145 ? 17.719 -12.388 -10.261 1.00 91.75 145 SER A O 1
ATOM 1234 N N . SER A 1 146 ? 15.945 -12.333 -8.878 1.00 91.06 146 SER A N 1
ATOM 1235 C CA . SER A 1 146 ? 16.703 -12.534 -7.646 1.00 91.06 146 SER A CA 1
ATOM 1236 C C . SER A 1 146 ? 17.177 -13.978 -7.512 1.00 91.06 146 SER A C 1
ATOM 1238 O O . SER A 1 146 ? 16.471 -14.929 -7.843 1.00 91.06 146 SER A O 1
ATOM 1240 N N . ARG A 1 147 ? 18.372 -14.149 -6.941 1.00 89.06 147 ARG A N 1
ATOM 1241 C CA . ARG A 1 147 ? 18.872 -15.466 -6.514 1.00 89.06 147 ARG A CA 1
ATOM 1242 C C . ARG A 1 147 ? 18.295 -15.916 -5.168 1.00 89.06 147 ARG A C 1
ATOM 1244 O O . ARG A 1 147 ? 18.415 -17.089 -4.833 1.00 89.06 147 ARG A O 1
ATOM 1251 N N . PHE A 1 148 ? 17.712 -14.994 -4.404 1.00 88.44 148 PHE A N 1
ATOM 1252 C CA . PHE A 1 148 ? 17.263 -15.203 -3.026 1.00 88.44 148 PHE A CA 1
ATOM 1253 C C . PHE A 1 148 ? 15.741 -15.104 -2.871 1.00 88.44 148 PHE A C 1
ATOM 1255 O O . PHE A 1 148 ? 15.188 -15.649 -1.920 1.00 88.44 148 PHE A O 1
ATOM 1262 N N . GLN A 1 149 ? 15.059 -14.425 -3.797 1.00 86.50 149 GLN A N 1
ATOM 1263 C CA . GLN A 1 149 ? 13.630 -14.138 -3.721 1.00 86.50 149 GLN A CA 1
ATOM 1264 C C . GLN A 1 149 ? 12.877 -14.768 -4.896 1.00 86.50 149 GLN A C 1
ATOM 1266 O O . GLN A 1 149 ? 13.187 -14.551 -6.064 1.00 86.50 149 GLN A O 1
ATOM 1271 N N . ASN A 1 150 ? 11.827 -15.523 -4.589 1.00 86.44 150 ASN A N 1
ATOM 1272 C CA . ASN A 1 150 ? 10.931 -16.137 -5.575 1.00 86.44 150 ASN A CA 1
ATOM 1273 C C . ASN A 1 150 ? 9.577 -15.412 -5.683 1.00 86.44 150 ASN A C 1
ATOM 1275 O O . ASN A 1 150 ? 8.606 -15.989 -6.164 1.00 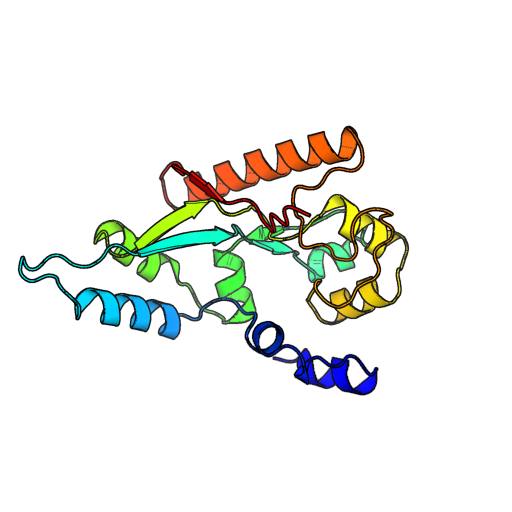86.44 150 ASN A O 1
ATOM 1279 N N . ASN A 1 151 ? 9.491 -14.199 -5.139 1.00 86.44 151 ASN A N 1
ATOM 1280 C CA . ASN A 1 151 ? 8.341 -13.309 -5.203 1.00 86.44 151 ASN A CA 1
ATOM 1281 C C . ASN A 1 151 ? 8.799 -11.874 -4.868 1.00 86.44 151 ASN A C 1
ATOM 1283 O O . ASN A 1 151 ? 9.948 -11.667 -4.481 1.00 86.44 151 ASN A O 1
ATOM 1287 N N . TYR A 1 152 ? 7.904 -10.892 -4.996 1.00 90.56 152 TYR A N 1
ATOM 1288 C CA . TYR A 1 152 ? 8.209 -9.483 -4.712 1.00 90.56 152 TYR A CA 1
ATOM 1289 C C . TYR A 1 152 ? 7.665 -8.977 -3.365 1.00 90.56 152 TYR A C 1
ATOM 1291 O O . TYR A 1 152 ? 7.687 -7.777 -3.120 1.00 90.56 152 TYR A O 1
ATOM 1299 N N . LEU A 1 153 ? 7.128 -9.839 -2.500 1.00 89.06 153 LEU A N 1
ATOM 1300 C CA . LEU A 1 153 ? 6.399 -9.434 -1.290 1.00 89.06 153 LEU A CA 1
ATOM 1301 C C . LEU A 1 153 ? 7.309 -9.187 -0.076 1.00 89.06 153 LEU A C 1
ATOM 1303 O O . LEU A 1 153 ? 6.877 -8.540 0.880 1.00 89.06 153 LEU A O 1
ATOM 1307 N N . ALA A 1 154 ? 8.575 -9.613 -0.127 1.00 90.12 154 ALA A N 1
ATOM 1308 C CA . ALA A 1 154 ? 9.604 -9.222 0.833 1.00 90.12 154 ALA A CA 1
ATOM 1309 C C . ALA A 1 154 ? 10.073 -7.782 0.543 1.00 90.12 154 ALA A C 1
ATOM 1311 O O . ALA A 1 154 ? 11.177 -7.534 0.053 1.00 90.12 154 ALA A O 1
ATOM 1312 N N . ALA A 1 155 ? 9.184 -6.823 0.824 1.00 91.56 155 ALA A N 1
ATOM 1313 C CA . ALA A 1 155 ? 9.295 -5.422 0.410 1.00 91.56 155 ALA A CA 1
ATOM 1314 C C . ALA A 1 155 ? 10.607 -4.742 0.829 1.00 91.56 155 ALA A C 1
ATOM 1316 O O . ALA A 1 155 ? 11.101 -3.849 0.143 1.00 91.56 155 ALA A O 1
ATOM 1317 N N . TYR A 1 156 ? 11.180 -5.201 1.940 1.00 92.38 156 TYR A N 1
ATOM 1318 C CA . TYR A 1 156 ? 12.358 -4.620 2.572 1.00 92.38 156 TYR A CA 1
ATOM 1319 C C . TYR A 1 156 ? 13.599 -5.522 2.500 1.00 92.38 156 TYR A C 1
ATOM 1321 O O . TYR A 1 156 ? 14.563 -5.302 3.231 1.00 92.38 156 TYR A O 1
ATOM 1329 N N . TYR A 1 157 ? 13.594 -6.534 1.625 1.00 92.38 157 TYR A N 1
ATOM 1330 C CA . TYR A 1 157 ? 14.772 -7.360 1.367 1.00 92.38 157 TYR A CA 1
ATOM 1331 C C . TYR A 1 157 ? 15.705 -6.661 0.371 1.00 92.38 157 TYR A C 1
ATOM 1333 O O . TYR A 1 157 ? 15.330 -6.406 -0.776 1.00 92.38 157 TYR A O 1
ATOM 1341 N N . ALA A 1 158 ? 16.929 -6.367 0.810 1.00 93.25 158 ALA A N 1
ATOM 1342 C CA . ALA A 1 158 ? 17.964 -5.741 -0.005 1.00 93.25 158 ALA A CA 1
ATOM 1343 C C . ALA A 1 158 ? 19.046 -6.756 -0.396 1.00 93.25 158 ALA A C 1
ATOM 1345 O O . ALA A 1 158 ? 19.590 -7.452 0.457 1.00 93.25 158 ALA A O 1
ATOM 1346 N N . GLU A 1 159 ? 19.408 -6.784 -1.678 1.00 93.50 159 GLU A N 1
ATOM 1347 C CA . GLU A 1 159 ? 20.513 -7.593 -2.222 1.00 93.50 159 GLU A CA 1
ATOM 1348 C C . GLU A 1 159 ? 21.775 -6.767 -2.498 1.00 93.50 159 GLU A C 1
ATOM 1350 O O . GLU A 1 159 ? 22.816 -7.310 -2.869 1.00 93.50 159 GLU A O 1
ATOM 1355 N N . SER A 1 160 ? 21.698 -5.445 -2.329 1.00 94.12 160 SER A N 1
ATOM 1356 C CA . SER A 1 160 ? 22.826 -4.525 -2.461 1.00 94.12 160 SER A CA 1
ATOM 1357 C C . SER A 1 160 ? 22.673 -3.316 -1.537 1.00 94.12 160 SER A C 1
ATOM 1359 O O . SER A 1 160 ? 21.582 -3.026 -1.040 1.00 94.12 160 SER A O 1
ATOM 1361 N N . PHE A 1 161 ? 23.768 -2.577 -1.335 1.00 95.50 161 PHE A N 1
ATOM 1362 C CA . PHE A 1 161 ? 23.750 -1.329 -0.567 1.00 95.50 161 PHE A CA 1
ATOM 1363 C C . PHE A 1 161 ? 22.830 -0.271 -1.190 1.00 95.50 161 PHE A C 1
ATOM 1365 O O . PHE A 1 161 ? 22.054 0.346 -0.468 1.00 95.50 161 PHE A O 1
ATOM 1372 N N . ASP A 1 162 ? 22.824 -0.122 -2.516 1.00 94.94 162 ASP A N 1
ATOM 1373 C CA . ASP A 1 162 ? 21.929 0.829 -3.191 1.00 94.94 162 ASP A CA 1
ATOM 1374 C C . ASP A 1 162 ? 20.449 0.487 -2.964 1.00 94.94 162 ASP A C 1
ATOM 1376 O O . ASP A 1 162 ? 19.619 1.370 -2.747 1.00 94.94 162 ASP A O 1
ATOM 1380 N N . GLN A 1 163 ? 20.101 -0.806 -2.967 1.00 94.38 163 GLN A N 1
ATOM 1381 C CA . GLN A 1 163 ? 18.739 -1.238 -2.650 1.00 94.38 163 GLN A CA 1
ATOM 1382 C C . GLN A 1 163 ? 18.374 -0.932 -1.197 1.00 94.38 163 GLN A C 1
ATOM 1384 O O . GLN A 1 163 ? 17.250 -0.505 -0.937 1.00 94.38 163 GLN A O 1
ATOM 1389 N N . LEU A 1 164 ? 19.315 -1.109 -0.265 1.00 95.81 164 LEU A N 1
ATOM 1390 C CA . LEU A 1 164 ? 19.113 -0.766 1.140 1.00 95.81 164 LEU A CA 1
ATOM 1391 C C . LEU A 1 164 ? 18.853 0.737 1.322 1.00 95.81 164 LEU A C 1
ATOM 1393 O O . LEU A 1 164 ? 17.939 1.105 2.058 1.00 95.81 164 LEU A O 1
ATOM 1397 N N . GLU A 1 165 ? 19.599 1.604 0.635 1.00 97.19 165 GLU A N 1
ATOM 1398 C CA . GLU A 1 165 ? 19.366 3.054 0.681 1.00 97.19 165 GLU A CA 1
ATOM 1399 C C . GLU A 1 165 ? 18.003 3.435 0.077 1.00 97.19 165 GLU A C 1
ATOM 1401 O O . GLU A 1 165 ? 17.242 4.186 0.689 1.00 97.19 165 GLU A O 1
ATOM 1406 N N . ASN A 1 166 ? 17.616 2.839 -1.055 1.00 94.94 166 ASN A N 1
ATOM 1407 C CA . ASN A 1 166 ? 16.284 3.048 -1.639 1.00 94.94 166 ASN A CA 1
ATOM 1408 C C . ASN A 1 166 ? 15.147 2.582 -0.710 1.00 94.94 166 ASN A C 1
ATOM 1410 O O . ASN A 1 166 ? 14.087 3.215 -0.644 1.00 94.94 166 ASN A O 1
ATOM 1414 N N . ILE A 1 167 ? 15.364 1.485 0.020 1.00 95.50 167 ILE A N 1
ATOM 1415 C CA . ILE A 1 167 ? 14.442 0.984 1.042 1.00 95.50 167 ILE A CA 1
ATOM 1416 C C . ILE A 1 167 ? 14.306 1.987 2.191 1.00 95.50 167 ILE A C 1
ATOM 1418 O O . ILE A 1 167 ? 13.179 2.269 2.594 1.00 95.50 167 ILE A O 1
ATOM 1422 N N . LYS A 1 168 ? 15.408 2.564 2.691 1.00 96.31 168 LYS A N 1
ATOM 1423 C CA . LYS A 1 168 ? 15.360 3.594 3.746 1.00 96.31 168 LYS A CA 1
ATOM 1424 C C . LYS A 1 168 ? 14.548 4.808 3.306 1.00 96.31 168 LYS A C 1
ATOM 1426 O O . LYS A 1 168 ? 13.638 5.206 4.024 1.00 96.31 168 LYS A O 1
ATOM 1431 N N . ILE A 1 169 ? 14.803 5.322 2.101 1.00 96.50 169 ILE A N 1
ATOM 1432 C CA . ILE A 1 169 ? 14.053 6.453 1.530 1.00 96.50 169 ILE A CA 1
ATOM 1433 C C . ILE A 1 169 ? 12.556 6.119 1.444 1.00 96.50 169 ILE A C 1
ATOM 1435 O O . ILE A 1 169 ? 11.709 6.911 1.848 1.00 96.50 169 ILE A O 1
ATOM 1439 N N . THR A 1 170 ? 12.222 4.921 0.958 1.00 95.69 170 THR A N 1
ATOM 1440 C CA . THR A 1 170 ? 10.832 4.445 0.860 1.00 95.69 170 THR A CA 1
ATOM 1441 C C . THR A 1 170 ? 10.163 4.324 2.230 1.00 95.69 170 THR A C 1
ATOM 1443 O O . THR A 1 170 ? 8.991 4.666 2.387 1.00 95.69 170 THR A O 1
ATOM 1446 N N . LEU A 1 171 ? 10.902 3.848 3.232 1.00 95.44 171 LEU A N 1
ATOM 1447 C CA . LEU A 1 171 ? 10.419 3.705 4.599 1.00 95.44 171 LEU A CA 1
ATOM 1448 C C . LEU A 1 171 ? 10.160 5.069 5.254 1.00 95.44 171 LEU A C 1
ATOM 1450 O O . LEU A 1 171 ? 9.101 5.262 5.850 1.00 95.44 171 LEU A O 1
ATOM 1454 N N . GLU A 1 172 ? 11.090 6.014 5.121 1.00 96.81 172 GLU A N 1
ATOM 1455 C CA . GLU A 1 172 ? 10.953 7.379 5.641 1.00 96.81 172 GLU A CA 1
ATOM 1456 C C . GLU A 1 172 ? 9.756 8.104 5.021 1.00 96.81 172 GLU A C 1
ATOM 1458 O O . GLU A 1 172 ? 8.938 8.685 5.741 1.00 96.81 172 GLU A O 1
ATOM 1463 N N . ASP A 1 173 ? 9.610 8.009 3.699 1.00 97.31 173 ASP A N 1
ATOM 1464 C CA . ASP A 1 173 ? 8.481 8.572 2.960 1.00 97.31 173 ASP A CA 1
ATOM 1465 C C . ASP A 1 173 ? 7.147 7.944 3.398 1.00 97.31 173 ASP A C 1
ATOM 1467 O O . ASP A 1 173 ? 6.202 8.655 3.737 1.00 97.31 173 ASP A O 1
ATOM 1471 N N . GLY A 1 174 ? 7.088 6.614 3.531 1.00 96.62 174 GLY A N 1
ATOM 1472 C CA . GLY A 1 174 ? 5.900 5.918 4.031 1.00 96.62 174 GLY A CA 1
ATOM 1473 C C . GLY A 1 174 ? 5.507 6.314 5.457 1.00 96.62 174 GLY A C 1
ATOM 1474 O O . GLY A 1 174 ? 4.325 6.508 5.744 1.00 96.62 174 GLY A O 1
ATOM 1475 N N . ILE A 1 175 ? 6.478 6.476 6.359 1.00 97.12 175 ILE A N 1
ATOM 1476 C CA . ILE A 1 175 ? 6.217 6.931 7.733 1.00 97.12 175 ILE A CA 1
ATOM 1477 C C . ILE A 1 175 ? 5.699 8.372 7.734 1.00 97.12 175 ILE A C 1
ATOM 1479 O O . ILE A 1 175 ? 4.786 8.690 8.501 1.00 97.12 175 ILE A O 1
ATOM 1483 N N . LYS A 1 176 ? 6.254 9.241 6.884 1.00 97.69 176 LYS A N 1
ATOM 1484 C CA . LYS A 1 176 ? 5.774 10.616 6.731 1.00 97.69 176 LYS A CA 1
ATOM 1485 C C . LYS A 1 176 ? 4.333 10.639 6.220 1.00 97.69 176 LYS A C 1
ATOM 1487 O O . LYS A 1 176 ? 3.490 11.272 6.846 1.00 97.69 176 LYS A O 1
ATOM 1492 N N . MET A 1 177 ? 4.025 9.875 5.172 1.00 97.12 177 MET A N 1
ATOM 1493 C CA . MET A 1 177 ? 2.660 9.723 4.660 1.00 97.12 177 MET A CA 1
ATOM 1494 C C . MET A 1 177 ? 1.686 9.244 5.738 1.00 97.12 177 MET A C 1
ATOM 1496 O O . MET A 1 177 ? 0.608 9.810 5.893 1.00 97.12 177 MET A O 1
ATOM 1500 N N . PHE A 1 178 ? 2.080 8.240 6.527 1.00 97.44 178 PHE A N 1
ATOM 1501 C CA . PHE A 1 178 ? 1.281 7.756 7.650 1.00 97.44 178 PHE A CA 1
ATOM 1502 C C . PHE A 1 178 ? 0.975 8.881 8.649 1.00 97.44 178 PHE A C 1
ATOM 1504 O O . PHE A 1 178 ? -0.170 9.048 9.069 1.00 97.44 178 PHE A O 1
ATOM 1511 N N . GLN A 1 179 ? 1.987 9.667 9.024 1.00 97.38 179 GLN A N 1
ATOM 1512 C CA . GLN A 1 179 ? 1.813 10.796 9.939 1.00 97.38 179 GLN A CA 1
ATOM 1513 C C . GLN A 1 179 ? 0.913 11.878 9.346 1.00 97.38 179 GLN A C 1
ATOM 1515 O O . GLN A 1 179 ? 0.072 12.429 10.058 1.00 97.38 179 GLN A O 1
ATOM 1520 N N . ASP A 1 180 ? 1.048 12.154 8.054 1.00 95.38 180 ASP A N 1
ATOM 1521 C CA . ASP A 1 180 ? 0.248 13.155 7.361 1.00 95.38 180 ASP A CA 1
ATOM 1522 C C . ASP A 1 180 ? -1.216 12.724 7.216 1.00 95.38 180 ASP A C 1
ATOM 1524 O O . ASP A 1 180 ? -2.101 13.563 7.387 1.00 95.38 180 ASP A O 1
ATOM 1528 N N . PHE A 1 181 ? -1.489 11.442 6.964 1.00 94.62 181 PHE A N 1
ATOM 1529 C CA . PHE A 1 181 ? -2.848 10.909 6.831 1.00 94.62 181 PHE A CA 1
ATOM 1530 C C . PHE A 1 181 ? -3.557 10.804 8.173 1.00 94.62 181 PHE A C 1
ATOM 1532 O O . PHE A 1 181 ? -4.663 11.308 8.327 1.00 94.62 181 PHE A O 1
ATOM 1539 N N . TRP A 1 182 ? -2.905 10.197 9.162 1.00 95.56 182 TRP A N 1
ATOM 1540 C CA . TRP A 1 182 ? -3.553 9.854 10.428 1.00 95.56 182 TRP A CA 1
ATOM 1541 C C . TRP A 1 182 ? -3.312 10.878 11.539 1.00 95.56 182 TRP A C 1
ATOM 1543 O O . TRP A 1 182 ? -3.804 10.704 12.653 1.00 95.56 182 TRP A O 1
ATOM 1553 N N . LYS A 1 183 ? -2.507 11.917 11.271 1.00 95.31 183 LYS A N 1
ATOM 1554 C CA . LYS A 1 183 ? -2.083 12.946 12.241 1.00 95.31 183 LYS A CA 1
ATOM 1555 C C . LYS A 1 183 ? -1.499 12.352 13.527 1.00 95.31 183 LYS A C 1
ATOM 1557 O O . LYS A 1 183 ? -1.615 12.921 14.611 1.00 95.31 183 LYS A O 1
ATOM 1562 N N . MET A 1 184 ? -0.842 11.197 13.407 1.00 94.94 184 MET A N 1
ATOM 1563 C CA . MET A 1 184 ? -0.244 10.466 14.521 1.00 94.94 184 MET A CA 1
ATOM 1564 C C . MET A 1 184 ? 1.032 9.737 14.105 1.00 94.94 184 MET A C 1
ATOM 1566 O O . MET A 1 184 ? 1.199 9.343 12.955 1.00 94.94 184 MET A O 1
ATOM 1570 N N . LYS A 1 185 ? 1.930 9.507 15.065 1.00 96.25 185 LYS A N 1
ATOM 1571 C CA . LYS A 1 185 ? 3.129 8.689 14.847 1.00 96.25 185 LYS A CA 1
ATOM 1572 C C . LYS A 1 1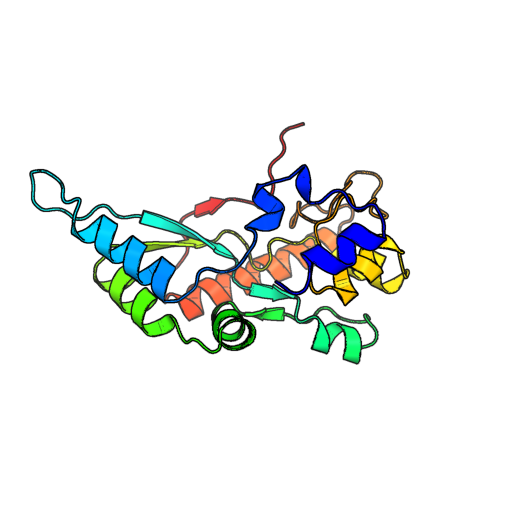85 ? 2.805 7.202 15.035 1.00 96.25 185 LYS A C 1
ATOM 1574 O O . LYS A 1 185 ? 2.110 6.869 16.003 1.00 96.25 185 LYS A O 1
ATOM 15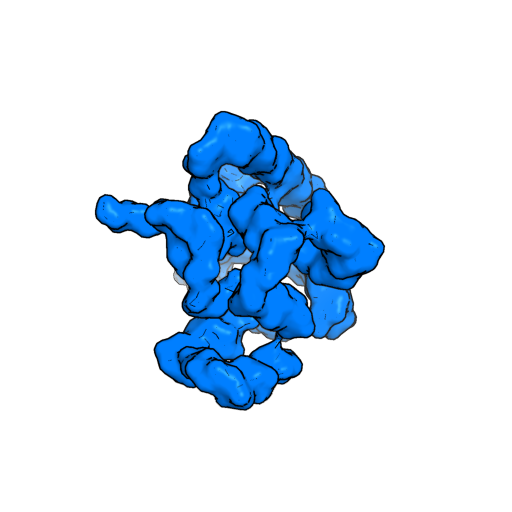79 N N . PRO A 1 186 ? 3.321 6.303 14.177 1.00 95.88 186 PRO A N 1
ATOM 1580 C CA . PRO A 1 186 ? 3.203 4.873 14.427 1.00 95.88 186 PRO A CA 1
ATOM 1581 C C . PRO A 1 186 ? 4.002 4.501 15.684 1.00 95.88 186 PRO A C 1
ATOM 1583 O O . PRO A 1 186 ? 5.026 5.113 15.987 1.00 95.88 186 PRO A O 1
ATOM 1586 N N . ARG A 1 187 ? 3.514 3.514 16.442 1.00 95.31 187 ARG A N 1
ATOM 1587 C CA . ARG A 1 187 ? 4.185 2.981 17.644 1.00 95.31 187 ARG A CA 1
ATOM 1588 C C . ARG A 1 187 ? 4.882 1.653 17.380 1.00 95.31 187 ARG A C 1
ATOM 1590 O O . ARG A 1 187 ? 5.799 1.300 18.111 1.00 95.31 187 ARG A O 1
ATOM 1597 N N . SER A 1 188 ? 4.431 0.928 16.367 1.00 91.75 188 SER A N 1
ATOM 1598 C CA . SER A 1 188 ? 5.022 -0.317 15.902 1.00 91.75 188 SER A CA 1
ATOM 1599 C C . SER A 1 188 ? 5.156 -0.305 14.387 1.00 91.75 188 SER A C 1
ATOM 1601 O O . SER A 1 188 ? 4.392 0.362 13.687 1.00 91.75 188 SER A O 1
ATOM 1603 N N . PHE A 1 189 ? 6.105 -1.102 13.911 1.00 88.88 189 PHE A N 1
ATOM 1604 C CA . PHE A 1 189 ? 6.259 -1.472 12.516 1.00 88.88 189 PHE A CA 1
ATOM 1605 C C . PHE A 1 189 ? 6.245 -2.996 12.438 1.00 88.88 189 PHE A C 1
ATOM 1607 O O . PHE A 1 189 ? 7.071 -3.657 13.068 1.00 88.88 189 PHE A O 1
ATOM 1614 N N . VAL A 1 190 ? 5.279 -3.546 11.707 1.00 85.62 190 VAL A N 1
ATOM 1615 C CA . VAL A 1 190 ? 5.253 -4.970 11.360 1.00 85.62 190 VAL A CA 1
ATOM 1616 C C . VAL A 1 190 ? 5.734 -5.051 9.923 1.00 85.62 190 VAL A C 1
ATOM 1618 O O . VAL A 1 190 ? 5.107 -4.464 9.056 1.00 85.62 190 VAL A O 1
ATOM 1621 N N . CYS A 1 191 ? 6.860 -5.704 9.667 1.00 79.38 191 CYS A N 1
ATOM 1622 C CA . CYS A 1 191 ? 7.477 -5.718 8.341 1.00 79.38 191 CYS A CA 1
ATOM 1623 C C . CYS A 1 191 ? 6.725 -6.650 7.368 1.00 79.38 191 CYS A C 1
ATOM 1625 O O . CYS A 1 191 ? 6.175 -7.672 7.790 1.00 79.38 191 CYS A O 1
ATOM 1627 N N . CYS A 1 192 ? 6.721 -6.325 6.071 1.00 82.50 192 CYS A N 1
ATOM 1628 C CA . CYS A 1 192 ? 6.177 -7.190 5.021 1.00 82.50 192 CYS A CA 1
ATOM 1629 C C . CYS A 1 192 ? 6.972 -8.494 4.915 1.00 82.50 192 CYS A C 1
ATOM 1631 O O . CYS A 1 192 ? 8.179 -8.470 4.679 1.00 82.50 192 CYS A O 1
ATOM 1633 N N . GLN A 1 193 ? 6.260 -9.615 5.053 1.00 70.50 193 GLN A N 1
ATOM 1634 C CA . GLN A 1 193 ? 6.751 -10.967 4.798 1.00 70.50 193 GLN A CA 1
ATOM 1635 C C . GLN A 1 193 ? 8.071 -11.318 5.518 1.00 70.50 193 GLN A C 1
ATOM 1637 O O . GLN A 1 193 ? 9.114 -11.542 4.908 1.00 70.50 193 GLN A O 1
ATOM 1642 N N . LEU A 1 194 ? 8.003 -11.436 6.847 1.00 50.69 194 LEU A N 1
ATOM 1643 C CA . LEU A 1 194 ? 9.024 -12.116 7.650 1.00 50.69 194 LEU A CA 1
ATOM 1644 C C . LEU A 1 194 ? 8.840 -13.637 7.524 1.00 50.69 194 LEU A C 1
ATOM 1646 O O . LEU A 1 194 ? 8.174 -14.254 8.354 1.00 50.69 194 LEU A O 1
ATOM 1650 N N . TYR A 1 195 ? 9.419 -14.256 6.495 1.00 42.72 195 TYR A N 1
ATOM 1651 C CA . TYR A 1 195 ? 9.734 -15.681 6.593 1.00 42.72 195 TYR A CA 1
ATOM 1652 C C . TYR A 1 195 ? 11.073 -15.801 7.312 1.00 42.72 195 TYR A C 1
ATOM 1654 O O . TYR A 1 195 ? 12.121 -15.499 6.747 1.00 42.72 195 TYR A O 1
ATOM 1662 N N . PHE A 1 196 ? 11.036 -16.226 8.574 1.00 30.11 196 PHE A N 1
ATOM 1663 C CA . PHE A 1 196 ? 12.195 -16.882 9.163 1.00 30.11 196 PHE A CA 1
ATOM 1664 C C . PHE A 1 196 ? 12.311 -18.233 8.451 1.00 30.11 196 PHE A C 1
ATOM 1666 O O . PHE A 1 196 ? 11.509 -19.130 8.707 1.00 30.11 196 PHE A O 1
ATOM 1673 N N . THR A 1 197 ? 13.206 -18.315 7.469 1.00 30.91 197 THR A N 1
ATOM 1674 C CA . THR A 1 197 ? 13.635 -19.588 6.873 1.00 30.91 197 THR A CA 1
ATOM 1675 C C . THR A 1 197 ? 14.530 -20.335 7.840 1.00 30.91 197 THR A C 1
ATOM 1677 O O . THR A 1 197 ? 15.440 -19.665 8.383 1.00 30.91 197 THR A O 1
#

Nearest PDB structures (foldseek):
  2b5d-assembly1_X  TM=4.090E-01  e=4.953E-01  Thermotoga maritima MSB8
  1k1x-assembly1_A  TM=4.280E-01  e=4.118E+00  Thermococcus litoralis
  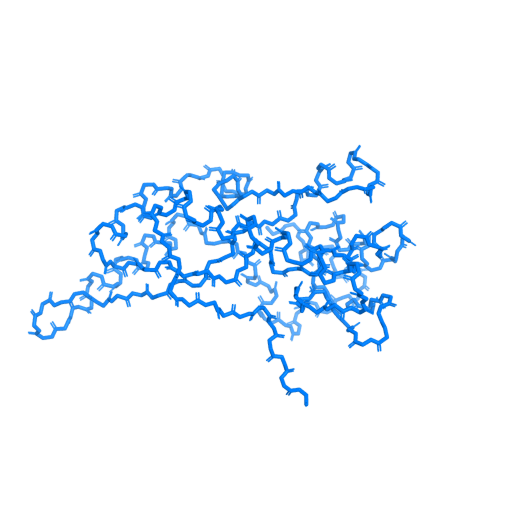8g5y-assembly1_SP  TM=4.183E-01  e=9.848E+00  Homo sapiens

pLDDT: mean 88.03, std 15.11, range [30.11, 98.38]

Sequence (197 aa):
MKHIKSCFSMGLELINRFYDTLDSLEKKVDLERLVEVLIRNKSNRGEVPIFTCNMVMGNPNYEAIENNNFEKFFHRNLFDSYTYYYNEDLRHIWDYAIEKKILKPQFHAREHLNISLWMKDLKNNLHDTRFAFNNGFYGLKTITSSRFQNNYLAAYYAESFDQLENIKITLEDGIKMFQDFWKMKPRSFVCCQLYFT

Radius of gyration: 18.32 Å; Cα contacts (8 Å, |Δi|>4): 257; chains: 1; bounding box: 46×36×52 Å

Secondary structure (DSSP, 8-state):
--HHHHHHTTT--GGG-GGGGT--PPPHHHHHHHHHHHHHS--TTSPPPPEEEEEE-EEE-HHHHHHTTTSS--EEEHHHHHHHHHS---HHHHHHHHHTTSEEEEEEES-SS-HHHHHHHHHTT-HHHHHHHHTT---SS---S-SS-SSS--TT--SSHHHHHHHHHHHHHHHHHHHHHHSS--S-BPPTT----

Foldseek 3Di:
DLQPVVCVVVVQPPVVPPVSVVPDDDALVRLVVLLVVQQVPADPVNHGDAAEDADAQFEWPLVVCVVVVLPDTDTDGDQSRNCVPPVDGCLVSLVVCVVSNRYHYAYAFPYLFQSVQLSVCVNVPPPVSVVQSVSPHFFGQACTPDPVDSGGRQNQDDPDPVSNVVSVVRRVVSQVSVCVSNVDGHPDYDYGDPDPD

Solvent-accessible surface area (backbone atoms only — not comparable to full-atom values): 11499 Å² total; per-residue (Å²): 132,79,51,65,69,68,35,52,83,71,72,48,71,58,81,85,37,68,64,74,78,66,71,69,82,82,50,69,69,56,54,53,48,52,52,51,52,34,64,70,57,42,45,101,85,70,46,55,51,66,45,76,41,73,38,54,45,26,44,76,27,59,69,60,17,57,79,50,72,43,74,51,91,39,80,32,44,45,67,60,41,37,35,71,78,68,72,39,82,57,62,68,59,51,53,50,32,42,76,69,51,36,42,41,78,29,44,31,35,31,40,74,41,19,55,69,64,49,44,52,32,44,61,70,58,36,65,62,53,43,52,31,45,81,54,76,46,78,84,61,95,30,80,47,92,52,96,87,39,65,51,41,44,43,30,78,70,56,94,45,70,70,47,42,52,53,43,51,54,46,48,54,51,24,53,50,51,46,28,69,74,68,74,44,79,62,89,54,75,54,73,49,66,81,74,86,124

Mean predicted aligned error: 5.85 Å